Protein AF-A0A2K0U0J4-F1 (afdb_monomer)

Solvent-accessible surface area (backbone atoms only — not comparable to full-atom values): 18378 Å² total; per-residue (Å²): 131,78,42,72,39,44,63,77,57,36,46,71,25,46,75,94,44,31,22,38,28,47,88,48,31,30,29,51,45,55,89,44,35,83,73,38,91,81,45,42,64,56,58,56,73,43,29,19,32,79,38,39,66,64,53,64,68,66,62,69,54,76,71,60,62,66,51,48,72,80,30,52,64,29,30,43,27,82,91,65,43,78,50,82,82,74,72,52,85,74,77,76,81,83,78,81,84,82,79,92,74,80,98,58,76,56,47,42,59,91,43,75,40,77,28,40,28,70,43,79,45,78,78,48,101,88,40,69,50,74,41,58,51,55,73,56,85,90,57,60,66,78,58,58,52,51,34,45,74,50,66,55,71,92,58,68,76,88,74,65,51,80,72,40,71,41,35,36,21,9,60,36,72,72,45,68,73,55,86,57,77,35,56,33,35,24,35,41,25,29,62,77,28,43,57,59,55,53,52,45,52,53,47,49,62,69,32,37,88,80,67,35,70,50,27,37,25,32,40,45,35,30,57,38,71,88,55,52,75,65,49,70,59,53,53,48,51,31,70,77,30,92,53,35,45,75,46,49,24,18,55,51,63,62,92,89,64,84,60,48,73,43,74,93,47,63,64,57,45,68,73,59,30,76,73,71,51,96,50,34,35,37,39,37,24,45,56,69,71,55,50,57,52,48,47,55,45,43,36,76,69,64,36,64,77,56,57,92,72,47,48,73,85,43,46,36,31,60,110

Mean predicted aligned error: 11.45 Å

pLDDT: mean 82.83, std 17.0, range [26.98, 98.88]

Radius of gyration: 21.71 Å; Cα contacts (8 Å, |Δi|>4): 547; chains: 1; bounding box: 62×45×59 Å

Secondary structure (DSSP, 8-state):
-PEEE-HHHHTT-BSSSBEEEETTEEEE-TTTTTT-TT-HHHHHHTTTSB-HHHHHHTT--HHHHHHHHHHEEEEE-TTTPPPTTSSS--------------SS-S--TTS-EEEEEEEEEEEETTEEEEEEPPSSTT----PPTT-EEEEE-SS-GGG--TT-EEEEEEEE-S----TTSSSEEEEEEEGGGHHHHHHHHHHHHHHGGGT---EEEEEEEEEEGGG-TTHHHHHHHHHH-TTEEEEEEEEEPPTT--SEESS--HHHHHHHSPPS-TTEEEEEES-HHHHHHHHHHHHHTTPPPPPSS--TT-SEEE-

Organism: Gibberella nygamai (NCBI:txid42673)

Foldseek 3Di:
DADEDALVRQLVQQPQWFWEDAQQFIFTCRVCLLVDQVHSQVSNLRGSHYCNLVVVLVPDDPVVVVCRVVRTRHGYDPVRHDDPVNVPPPPPPDDDDDDDDDADQQFAANFWDKWFFADWADLDPPDIDTDTARVVNPYDNPQAQLFDKDWDDSDDPVPDDGGDIIIIHDRDDQAHDDALQFQEEEEEEEQPQCVSVVSVLVVLVVCVVVPRNYAYFYEYEYAEPSSPPPVVVLVVSCVVDVRYHYAYEYQDYDPPDPGHYRADALVNCVVTPDQDDQRYAYEYEYNPVNVVRVQVSVVVSPADRADSADHNNHSYHYD

Structure (mmCIF, N/CA/C/O backbone):
data_AF-A0A2K0U0J4-F1
#
_entry.id   AF-A0A2K0U0J4-F1
#
loop_
_atom_site.group_PDB
_atom_site.id
_atom_site.type_symbol
_atom_site.label_atom_id
_atom_site.label_alt_id
_atom_site.label_comp_id
_atom_site.label_asym_id
_atom_site.label_entity_id
_atom_site.label_seq_id
_atom_site.pdbx_PDB_ins_code
_atom_site.Cartn_x
_atom_site.Cartn_y
_atom_site.Cartn_z
_atom_site.occupancy
_atom_site.B_iso_or_equiv
_atom_site.auth_seq_id
_atom_site.auth_comp_id
_atom_site.auth_asym_id
_atom_site.auth_atom_id
_atom_site.pdbx_PDB_model_num
ATOM 1 N N . MET A 1 1 ? 39.778 -9.422 -14.737 1.00 48.34 1 MET A N 1
ATOM 2 C CA . MET A 1 1 ? 39.236 -10.296 -15.797 1.00 48.34 1 MET A CA 1
ATOM 3 C C . MET A 1 1 ? 37.731 -10.149 -15.672 1.00 48.34 1 MET A C 1
ATOM 5 O O . MET A 1 1 ? 37.221 -10.513 -14.625 1.00 48.34 1 MET A O 1
ATOM 9 N N . TYR A 1 2 ? 37.069 -9.449 -16.596 1.00 59.81 2 TYR A N 1
ATOM 10 C CA . TYR A 1 2 ? 35.620 -9.246 -16.487 1.00 59.81 2 TYR A CA 1
ATOM 11 C C . TYR A 1 2 ? 34.934 -10.592 -16.710 1.00 59.81 2 TYR A C 1
ATOM 13 O O . TYR A 1 2 ? 35.217 -11.249 -17.710 1.00 59.81 2 TYR A O 1
ATOM 21 N N . GLN A 1 3 ? 34.108 -11.020 -15.759 1.00 84.69 3 GLN A N 1
ATOM 22 C CA . GLN A 1 3 ? 33.326 -12.242 -15.894 1.00 84.69 3 GLN A CA 1
ATOM 23 C C . GLN A 1 3 ? 32.257 -12.012 -16.970 1.00 84.69 3 GLN A C 1
ATOM 25 O O . GLN A 1 3 ? 31.542 -11.010 -16.930 1.00 84.69 3 GLN A O 1
ATOM 30 N N . GLU A 1 4 ? 32.183 -12.901 -17.957 1.00 90.94 4 GLU A N 1
ATOM 31 C CA . GLU A 1 4 ? 31.062 -12.936 -18.898 1.00 90.94 4 GLU A CA 1
ATOM 32 C C . GLU A 1 4 ? 29.970 -13.835 -18.318 1.00 90.94 4 GLU A C 1
ATOM 34 O O . GLU A 1 4 ? 30.266 -14.937 -17.854 1.00 90.94 4 GLU A O 1
ATOM 39 N N . LEU A 1 5 ? 28.726 -13.355 -18.323 1.00 93.00 5 LEU A N 1
ATOM 40 C CA . LEU A 1 5 ? 27.556 -14.108 -17.873 1.00 93.00 5 LEU A CA 1
ATOM 41 C C . LEU A 1 5 ? 26.494 -14.134 -18.973 1.00 93.00 5 LEU A C 1
ATOM 43 O O . LEU A 1 5 ? 26.267 -13.144 -19.661 1.00 93.00 5 LEU A O 1
ATOM 47 N N . THR A 1 6 ? 25.813 -15.259 -19.124 1.00 92.31 6 THR A N 1
ATOM 48 C CA . THR A 1 6 ? 24.622 -15.390 -19.977 1.00 92.31 6 THR A CA 1
ATOM 49 C C . THR A 1 6 ? 23.366 -14.891 -19.257 1.00 92.31 6 THR A C 1
ATOM 51 O O . THR A 1 6 ? 23.311 -14.885 -18.023 1.00 92.31 6 THR A O 1
ATOM 54 N N . LEU A 1 7 ? 22.306 -14.547 -19.995 1.00 87.06 7 LEU A N 1
ATOM 55 C CA . LEU A 1 7 ? 21.003 -14.216 -19.388 1.00 87.06 7 LEU A CA 1
ATOM 56 C C . LEU A 1 7 ? 20.454 -15.379 -18.555 1.00 87.06 7 LEU A C 1
ATOM 58 O O . LEU A 1 7 ? 19.851 -15.165 -17.506 1.00 87.06 7 LEU A O 1
ATOM 62 N N . ALA A 1 8 ? 20.701 -16.617 -18.986 1.00 87.06 8 ALA A N 1
ATOM 63 C CA . ALA A 1 8 ? 20.292 -17.810 -18.252 1.00 87.06 8 ALA A CA 1
ATOM 64 C C . ALA A 1 8 ? 21.031 -17.972 -16.913 1.00 87.06 8 ALA A C 1
ATOM 66 O O . ALA A 1 8 ? 20.490 -18.565 -15.979 1.00 87.06 8 ALA A O 1
ATOM 67 N N . GLU A 1 9 ? 22.265 -17.479 -16.805 1.00 91.44 9 GLU A N 1
ATOM 68 C CA . GLU A 1 9 ? 22.997 -17.434 -15.540 1.00 91.44 9 GLU A CA 1
ATOM 69 C C . GLU A 1 9 ? 22.481 -16.311 -14.653 1.00 91.44 9 GLU A C 1
ATOM 71 O O . GLU A 1 9 ? 22.160 -16.578 -13.499 1.00 91.44 9 GLU A O 1
ATOM 76 N N . VAL A 1 10 ? 22.294 -15.106 -15.202 1.00 91.25 10 VAL A N 1
ATOM 77 C CA . VAL A 1 10 ? 21.714 -13.969 -14.469 1.00 91.25 10 VAL A CA 1
ATOM 78 C C . VAL A 1 10 ? 20.338 -14.325 -13.894 1.00 91.25 10 VAL A C 1
ATOM 80 O O . VAL A 1 10 ? 20.086 -14.077 -12.718 1.00 91.25 10 VAL A O 1
ATOM 83 N N . ALA A 1 11 ? 19.489 -15.019 -14.657 1.00 88.12 11 ALA A N 1
ATOM 84 C CA . ALA A 1 11 ? 18.155 -15.445 -14.227 1.00 88.12 11 ALA A CA 1
ATOM 85 C C . ALA A 1 11 ? 18.134 -16.367 -12.992 1.00 88.12 11 ALA A C 1
ATOM 87 O O . ALA A 1 11 ? 17.085 -16.504 -12.359 1.00 88.12 11 ALA A O 1
ATOM 88 N N . LYS A 1 12 ? 19.261 -16.997 -12.628 1.00 90.75 12 LYS A N 1
ATOM 89 C CA . LYS A 1 12 ? 19.378 -17.812 -11.402 1.00 90.75 12 LYS A CA 1
ATOM 90 C C . LYS A 1 12 ? 19.517 -16.955 -10.139 1.00 90.75 12 LYS A C 1
ATOM 92 O O . LYS A 1 12 ? 19.220 -17.443 -9.052 1.00 90.75 12 LYS A O 1
ATOM 97 N N . HIS A 1 13 ? 19.938 -15.701 -10.286 1.00 91.62 13 HIS A N 1
ATOM 98 C CA . HIS A 1 13 ? 20.195 -14.749 -9.206 1.00 91.62 13 HIS A CA 1
ATOM 99 C C . HIS A 1 13 ? 18.996 -13.806 -9.038 1.00 91.62 13 HIS A C 1
ATOM 101 O O . HIS A 1 13 ? 19.051 -12.615 -9.351 1.00 91.62 13 HIS A O 1
ATOM 107 N N . ASN A 1 14 ? 17.872 -14.386 -8.604 1.00 84.50 14 ASN A N 1
ATOM 108 C CA . ASN A 1 14 ? 16.579 -13.705 -8.492 1.00 84.50 14 ASN A CA 1
ATOM 109 C C . ASN A 1 14 ? 15.928 -13.791 -7.097 1.00 84.50 14 ASN A C 1
ATOM 111 O O . ASN A 1 14 ? 14.762 -13.436 -6.939 1.00 84.50 14 ASN A O 1
ATOM 115 N N . THR A 1 15 ? 16.643 -14.319 -6.097 1.00 77.56 15 THR A N 1
ATOM 116 C CA . THR A 1 15 ? 16.092 -14.564 -4.750 1.00 77.56 15 THR A CA 1
ATOM 117 C C . THR A 1 15 ? 17.111 -14.324 -3.639 1.00 77.56 15 THR A C 1
ATOM 119 O O . THR A 1 15 ? 16.926 -13.415 -2.839 1.00 77.56 15 THR A O 1
ATOM 122 N N . LYS A 1 16 ? 18.159 -15.159 -3.541 1.00 81.12 16 LYS A N 1
ATOM 123 C CA . LYS A 1 16 ? 19.175 -15.075 -2.469 1.00 81.12 16 LYS A CA 1
ATOM 124 C C . LYS A 1 16 ? 20.177 -13.956 -2.710 1.00 81.12 16 LYS A C 1
ATOM 126 O O . LYS A 1 16 ? 20.515 -13.222 -1.791 1.00 81.12 16 LYS A O 1
ATOM 131 N N . ASP A 1 17 ? 20.652 -13.879 -3.938 1.00 88.56 17 ASP A N 1
ATOM 132 C CA . ASP A 1 17 ? 21.387 -12.770 -4.503 1.00 88.56 17 ASP A CA 1
ATOM 133 C C . ASP A 1 17 ? 20.612 -12.247 -5.715 1.00 88.56 17 ASP A C 1
ATOM 135 O O . ASP A 1 17 ? 19.873 -12.992 -6.367 1.00 88.56 17 ASP A O 1
ATOM 139 N N . ILE A 1 18 ? 20.714 -10.942 -5.947 1.00 90.94 18 ILE A N 1
ATOM 140 C CA . ILE A 1 18 ? 19.930 -10.210 -6.940 1.00 90.94 18 ILE A CA 1
ATOM 141 C C . ILE A 1 18 ? 20.881 -9.641 -7.974 1.00 90.94 18 ILE A C 1
ATOM 143 O O . ILE A 1 18 ? 21.625 -8.696 -7.687 1.00 90.94 18 ILE A O 1
ATOM 147 N N . TYR A 1 19 ? 20.869 -10.229 -9.170 1.00 94.31 19 TYR A N 1
ATOM 148 C CA . TYR A 1 19 ? 21.613 -9.698 -10.308 1.00 94.31 19 TYR A CA 1
ATOM 149 C C . TYR A 1 19 ? 20.657 -9.033 -11.286 1.00 94.31 19 TYR A C 1
ATOM 151 O O . TYR A 1 19 ? 19.550 -9.518 -11.507 1.00 94.31 19 TYR A O 1
ATOM 159 N N . ILE A 1 20 ? 21.101 -7.941 -11.896 1.00 93.31 20 ILE A N 1
ATOM 160 C CA . ILE A 1 20 ? 20.358 -7.234 -12.942 1.00 93.31 20 ILE A CA 1
ATOM 161 C C . ILE A 1 20 ? 21.287 -6.915 -14.109 1.00 93.31 20 ILE A C 1
ATOM 163 O O . ILE A 1 20 ? 22.505 -6.797 -13.929 1.00 93.31 20 ILE A O 1
ATOM 167 N N . VAL A 1 21 ? 20.720 -6.769 -15.305 1.00 93.38 21 VAL A N 1
ATOM 168 C CA . VAL A 1 21 ? 21.459 -6.311 -16.488 1.00 93.38 21 VAL A CA 1
ATOM 169 C C . VAL A 1 21 ? 21.019 -4.901 -16.856 1.00 93.38 21 VAL A C 1
ATOM 171 O O . VAL A 1 21 ? 19.831 -4.652 -17.047 1.00 93.38 21 VAL A O 1
ATOM 174 N N . ILE A 1 22 ? 21.984 -3.989 -16.980 1.00 91.00 22 ILE A N 1
ATOM 175 C CA . ILE A 1 22 ? 21.772 -2.637 -17.508 1.00 91.00 22 ILE A CA 1
ATOM 176 C C . ILE A 1 22 ? 22.794 -2.414 -18.621 1.00 91.00 22 ILE A C 1
ATOM 178 O O . ILE A 1 22 ? 24.003 -2.500 -18.399 1.00 91.00 22 ILE A O 1
ATOM 182 N N . ARG A 1 23 ? 22.320 -2.136 -19.839 1.00 90.06 23 ARG A N 1
ATOM 183 C CA . ARG A 1 23 ? 23.144 -1.817 -21.019 1.00 90.06 23 ARG A CA 1
ATOM 184 C C . ARG A 1 23 ? 24.269 -2.845 -21.246 1.00 90.06 23 ARG A C 1
ATOM 186 O O . ARG A 1 23 ? 25.430 -2.477 -21.440 1.00 90.06 23 ARG A O 1
ATOM 193 N N . ASN A 1 24 ? 23.922 -4.137 -21.223 1.00 91.62 24 ASN A N 1
ATOM 194 C CA . ASN A 1 24 ? 24.829 -5.295 -21.361 1.00 91.62 24 ASN A CA 1
ATOM 195 C C . ASN A 1 24 ? 25.886 -5.464 -20.255 1.00 91.62 24 ASN A C 1
ATOM 197 O O . ASN A 1 24 ? 26.819 -6.257 -20.410 1.00 91.62 24 ASN A O 1
ATOM 201 N N . LYS A 1 25 ? 25.773 -4.739 -19.143 1.00 93.62 25 LYS A N 1
ATOM 202 C CA . LYS A 1 25 ? 26.589 -4.945 -17.945 1.00 93.62 25 LYS A CA 1
ATOM 203 C C . LYS A 1 25 ? 25.760 -5.629 -16.873 1.00 93.62 25 LYS A C 1
ATOM 205 O O . LYS A 1 25 ? 24.570 -5.358 -16.755 1.00 93.62 25 LYS A O 1
ATOM 210 N N . VAL A 1 26 ? 26.396 -6.513 -16.116 1.00 94.69 26 VAL A N 1
ATOM 211 C CA . VAL A 1 26 ? 25.751 -7.296 -15.062 1.00 94.69 26 VAL A CA 1
ATOM 212 C C . VAL A 1 26 ? 26.165 -6.728 -13.713 1.00 94.69 26 VAL A C 1
ATOM 214 O O . VAL A 1 26 ? 27.359 -6.571 -13.443 1.00 94.69 26 VAL A O 1
ATOM 217 N N . TYR A 1 27 ? 25.176 -6.448 -12.872 1.00 94.56 27 TYR A N 1
ATOM 218 C CA . TYR A 1 27 ? 25.352 -5.837 -11.561 1.00 94.56 27 TYR A CA 1
ATOM 219 C C . TYR A 1 27 ? 24.810 -6.756 -10.477 1.00 94.56 27 TYR A C 1
ATOM 221 O O . TYR A 1 27 ? 23.711 -7.288 -10.625 1.00 94.56 27 TYR A O 1
ATOM 229 N N . ASN A 1 28 ? 25.553 -6.915 -9.384 1.00 94.75 28 ASN A N 1
ATOM 230 C CA . ASN A 1 28 ? 25.054 -7.546 -8.169 1.00 94.75 28 ASN A CA 1
ATOM 231 C C . ASN A 1 28 ? 24.553 -6.455 -7.223 1.00 94.75 28 ASN A C 1
ATOM 233 O O . ASN A 1 28 ? 25.347 -5.784 -6.569 1.00 94.75 28 ASN A O 1
ATOM 237 N N . VAL A 1 29 ? 23.236 -6.294 -7.136 1.00 92.56 29 VAL A N 1
ATOM 238 C CA . VAL A 1 29 ? 22.606 -5.241 -6.325 1.00 92.56 29 VAL A CA 1
ATOM 239 C C . VAL A 1 29 ? 22.185 -5.730 -4.941 1.00 92.56 29 VAL A C 1
ATOM 241 O O . VAL A 1 29 ? 21.551 -4.983 -4.208 1.00 92.56 29 VAL A O 1
ATOM 244 N N . THR A 1 30 ? 22.549 -6.958 -4.550 1.00 90.81 30 THR A N 1
ATOM 245 C CA . THR A 1 30 ? 22.094 -7.600 -3.299 1.00 90.81 30 THR A CA 1
ATOM 246 C C . THR A 1 30 ? 22.310 -6.729 -2.060 1.00 90.81 30 THR A C 1
ATOM 248 O O . THR A 1 30 ? 21.421 -6.631 -1.223 1.00 90.81 30 THR A O 1
ATOM 251 N N . SER A 1 31 ? 23.472 -6.083 -1.940 1.00 88.44 31 SER A N 1
ATOM 252 C CA . SER A 1 31 ? 23.794 -5.216 -0.798 1.00 88.44 31 SER A CA 1
ATOM 253 C C . SER A 1 31 ? 23.115 -3.849 -0.847 1.00 88.44 31 SER A C 1
ATOM 255 O O . SER A 1 31 ? 23.107 -3.160 0.161 1.00 88.44 31 SER A O 1
ATOM 257 N N . PHE A 1 32 ? 22.574 -3.457 -2.001 1.00 87.44 32 PHE A N 1
ATOM 258 C CA . PHE A 1 32 ? 21.959 -2.150 -2.233 1.00 87.44 32 PHE A CA 1
ATOM 259 C C . PHE A 1 32 ? 20.424 -2.194 -2.193 1.00 87.44 32 PHE A C 1
ATOM 261 O O . PHE A 1 32 ? 19.780 -1.152 -2.203 1.00 87.44 32 PHE A O 1
ATOM 268 N N . VAL A 1 33 ? 19.820 -3.388 -2.126 1.00 82.62 33 VAL A N 1
ATOM 269 C CA . VAL A 1 33 ? 18.357 -3.571 -2.134 1.00 82.62 33 VAL A CA 1
ATOM 270 C C . VAL A 1 33 ? 17.663 -2.708 -1.082 1.00 82.62 33 VAL A C 1
ATOM 272 O O . VAL A 1 33 ? 16.683 -2.035 -1.388 1.00 82.62 33 VAL A O 1
ATOM 275 N N . ASP A 1 34 ? 18.194 -2.711 0.139 1.00 76.31 34 ASP A N 1
ATOM 276 C CA . ASP A 1 34 ? 17.609 -2.001 1.278 1.00 76.31 34 ASP A CA 1
ATOM 277 C C . ASP A 1 34 ? 17.842 -0.482 1.218 1.00 76.31 34 ASP A C 1
ATOM 279 O O . ASP A 1 34 ? 17.039 0.284 1.752 1.00 76.31 34 ASP A O 1
ATOM 283 N N . ASP A 1 35 ? 18.905 -0.053 0.535 1.00 81.69 35 ASP A N 1
ATOM 284 C CA . ASP A 1 35 ? 19.289 1.354 0.389 1.00 81.69 35 ASP A CA 1
ATOM 285 C C . ASP A 1 35 ? 18.708 1.994 -0.884 1.00 81.69 35 ASP A C 1
ATOM 287 O O . ASP A 1 35 ? 18.884 3.192 -1.119 1.00 81.69 35 ASP A O 1
ATOM 291 N N . HIS A 1 36 ? 17.993 1.220 -1.710 1.00 82.06 36 HIS A N 1
ATOM 292 C CA . HIS A 1 36 ? 17.427 1.700 -2.962 1.00 82.06 36 HIS A CA 1
ATOM 293 C C . HIS A 1 36 ? 16.294 2.719 -2.718 1.00 82.06 36 HIS A C 1
ATOM 295 O O . HIS A 1 36 ? 15.237 2.357 -2.184 1.00 82.06 36 HIS A O 1
ATOM 301 N N . PRO A 1 37 ? 16.434 3.980 -3.180 1.00 72.88 37 PRO A N 1
ATOM 302 C CA . PRO A 1 37 ? 15.442 5.029 -2.924 1.00 72.88 37 PRO A CA 1
ATOM 303 C C . PRO A 1 37 ? 14.049 4.747 -3.509 1.00 72.88 37 PRO A C 1
ATOM 305 O O . PRO A 1 37 ? 13.053 5.266 -3.005 1.00 72.88 37 PRO A O 1
ATOM 308 N N . GLY A 1 38 ? 13.967 3.923 -4.560 1.00 63.69 38 GLY A N 1
ATOM 309 C CA . GLY A 1 38 ? 12.722 3.538 -5.233 1.00 63.69 38 GLY A CA 1
ATOM 310 C C . GLY A 1 38 ? 11.952 2.384 -4.576 1.00 63.69 38 GLY A C 1
ATOM 311 O O . GLY A 1 38 ? 11.013 1.885 -5.183 1.00 63.69 38 GLY A O 1
ATOM 312 N N . SER A 1 39 ? 12.312 1.968 -3.357 1.00 67.69 39 SER A N 1
ATOM 313 C CA . SER A 1 39 ? 11.890 0.720 -2.694 1.00 67.69 39 SER A CA 1
ATOM 314 C C . SER A 1 39 ? 12.654 -0.521 -3.164 1.00 67.69 39 SER A C 1
ATOM 316 O O . SER A 1 39 ? 13.001 -0.670 -4.340 1.00 67.69 39 SER A O 1
ATOM 318 N N . ALA A 1 40 ? 12.871 -1.439 -2.221 1.00 74.31 40 ALA A N 1
ATOM 319 C CA . ALA A 1 40 ? 13.456 -2.757 -2.440 1.00 74.31 40 ALA A CA 1
ATOM 320 C C . ALA A 1 40 ? 12.639 -3.598 -3.437 1.00 74.31 40 ALA A C 1
ATOM 322 O O . ALA A 1 40 ? 13.211 -4.341 -4.237 1.00 74.31 40 ALA A O 1
ATOM 323 N N . ASP A 1 41 ? 11.310 -3.451 -3.430 1.00 68.19 41 ASP A N 1
ATOM 324 C CA . ASP A 1 41 ? 10.402 -4.272 -4.240 1.00 68.19 41 ASP A CA 1
ATOM 325 C C . ASP A 1 41 ? 10.635 -4.105 -5.740 1.00 68.19 41 ASP A C 1
ATOM 327 O O . ASP A 1 41 ? 10.527 -5.080 -6.480 1.00 68.19 41 ASP A O 1
ATOM 331 N N . ILE A 1 42 ? 11.038 -2.909 -6.190 1.00 74.56 42 ILE A N 1
ATOM 332 C CA . ILE A 1 42 ? 11.370 -2.671 -7.600 1.00 74.56 42 ILE A CA 1
ATOM 333 C C . ILE A 1 42 ? 12.537 -3.561 -8.023 1.00 74.56 42 ILE A C 1
ATOM 335 O O . ILE A 1 42 ? 12.425 -4.262 -9.027 1.00 74.56 42 ILE A O 1
ATOM 339 N N . LEU A 1 43 ? 13.630 -3.569 -7.249 1.00 81.38 43 LEU A N 1
ATOM 340 C CA . LEU A 1 43 ? 14.823 -4.367 -7.553 1.00 81.38 43 LEU A CA 1
ATOM 341 C C . LEU A 1 43 ? 14.535 -5.870 -7.486 1.00 81.38 43 LEU A C 1
ATOM 343 O O . LEU A 1 43 ? 15.052 -6.631 -8.303 1.00 81.38 43 LEU A O 1
ATOM 347 N N . ILE A 1 44 ? 13.673 -6.294 -6.561 1.00 79.88 44 ILE A N 1
ATOM 348 C CA . ILE A 1 44 ? 13.212 -7.684 -6.458 1.00 79.88 44 ILE A CA 1
ATOM 349 C C . ILE A 1 44 ? 12.388 -8.078 -7.692 1.00 79.88 44 ILE A C 1
ATOM 351 O O . ILE A 1 44 ? 12.552 -9.174 -8.228 1.00 79.88 44 ILE A O 1
ATOM 355 N N . ASP A 1 45 ? 11.540 -7.184 -8.195 1.00 73.44 45 ASP A N 1
ATOM 356 C CA . ASP A 1 45 ? 10.687 -7.448 -9.354 1.00 73.44 45 ASP A CA 1
ATOM 357 C C . ASP A 1 45 ? 11.484 -7.648 -10.654 1.00 73.44 45 ASP A C 1
ATOM 359 O O . ASP A 1 45 ? 11.080 -8.425 -11.535 1.00 73.44 45 ASP A O 1
ATOM 363 N N . ILE A 1 46 ? 12.610 -6.949 -10.795 1.00 82.69 46 ILE A N 1
ATOM 364 C CA . ILE A 1 46 ? 13.522 -7.051 -11.946 1.00 82.69 46 ILE A CA 1
ATOM 365 C C . ILE A 1 46 ? 14.697 -8.006 -11.700 1.00 82.69 46 ILE A C 1
ATOM 367 O O . ILE A 1 46 ? 15.565 -8.148 -12.561 1.00 82.69 46 ILE A O 1
ATOM 371 N N . ALA A 1 47 ? 14.722 -8.690 -10.555 1.00 88.12 47 ALA A N 1
ATOM 372 C CA . ALA A 1 47 ? 15.790 -9.608 -10.200 1.00 88.12 47 ALA A CA 1
ATOM 373 C C . ALA A 1 47 ? 15.954 -10.711 -11.263 1.00 88.12 47 ALA A C 1
ATOM 375 O O . ALA A 1 47 ? 14.980 -11.318 -11.729 1.00 88.12 47 ALA A O 1
ATOM 376 N N . GLY A 1 48 ? 17.200 -10.949 -11.661 1.00 89.00 48 GLY A N 1
ATOM 377 C CA . GLY A 1 48 ? 17.590 -11.915 -12.681 1.00 89.00 48 GLY A CA 1
ATOM 378 C C . GLY A 1 48 ? 17.229 -11.526 -14.120 1.00 89.00 48 GLY A C 1
ATOM 379 O O . GLY A 1 48 ? 17.211 -12.402 -14.984 1.00 89.00 48 GLY A O 1
ATOM 380 N N . GLN A 1 49 ? 16.902 -10.261 -14.400 1.00 88.44 49 GLN A N 1
ATOM 381 C CA . GLN A 1 49 ? 16.443 -9.809 -15.721 1.00 88.44 49 GLN A CA 1
ATOM 382 C C . GLN A 1 49 ? 17.313 -8.680 -16.285 1.00 88.44 49 GLN A C 1
ATOM 384 O O . GLN A 1 49 ? 18.073 -8.030 -15.565 1.00 88.44 49 GLN A O 1
ATOM 389 N N . ASP A 1 50 ? 17.168 -8.431 -17.589 1.00 87.62 50 ASP A N 1
ATOM 390 C CA . ASP A 1 50 ? 17.573 -7.155 -18.174 1.00 87.62 50 ASP A CA 1
ATOM 391 C C . ASP A 1 50 ? 16.522 -6.094 -17.865 1.00 87.62 50 ASP A C 1
ATOM 393 O O . ASP A 1 50 ? 15.336 -6.265 -18.152 1.00 87.62 50 ASP A O 1
ATOM 397 N N . CYS A 1 51 ? 16.973 -5.016 -17.239 1.00 86.88 51 CYS A N 1
ATOM 398 C CA . CYS A 1 51 ? 16.151 -3.905 -16.799 1.00 86.88 51 CYS A CA 1
ATOM 399 C C . CYS A 1 51 ? 16.619 -2.583 -17.411 1.00 86.88 51 CYS A C 1
ATOM 401 O O . CYS A 1 51 ? 16.341 -1.532 -16.844 1.00 86.88 51 CYS A O 1
ATOM 403 N N . THR A 1 52 ? 17.339 -2.615 -18.538 1.00 85.88 52 THR A N 1
ATOM 404 C CA . THR A 1 52 ? 17.892 -1.415 -19.186 1.00 85.88 52 THR A CA 1
ATOM 405 C C . THR A 1 52 ? 16.817 -0.364 -19.448 1.00 85.88 52 THR A C 1
ATOM 407 O O . THR A 1 52 ? 16.994 0.789 -19.079 1.00 85.88 52 THR A O 1
ATOM 410 N N . GLU A 1 53 ? 15.687 -0.779 -20.024 1.00 76.06 53 GLU A N 1
ATOM 411 C CA . GLU A 1 53 ? 14.541 0.095 -20.313 1.00 76.06 53 GLU A CA 1
ATOM 412 C C . GLU A 1 53 ? 13.970 0.696 -19.019 1.00 76.06 53 GLU A C 1
ATOM 414 O O . GLU A 1 53 ? 13.913 1.910 -18.872 1.00 76.06 53 GLU A O 1
ATOM 419 N N . ALA A 1 54 ? 13.668 -0.143 -18.022 1.00 72.06 54 ALA A N 1
ATOM 420 C CA . ALA A 1 54 ? 13.151 0.312 -16.729 1.00 72.06 54 ALA A CA 1
ATOM 421 C C . ALA A 1 54 ? 14.124 1.246 -15.983 1.00 72.06 54 ALA A C 1
ATOM 423 O O . ALA A 1 54 ? 13.693 2.169 -15.297 1.00 72.06 54 ALA A O 1
ATOM 424 N N . TYR A 1 55 ? 15.431 1.009 -16.106 1.00 83.00 55 TYR A N 1
ATOM 425 C CA . TYR A 1 55 ? 16.466 1.844 -15.505 1.00 83.00 55 TYR A CA 1
ATOM 426 C C . TYR A 1 55 ? 16.559 3.214 -16.184 1.00 83.00 55 TYR A C 1
ATOM 428 O O . TYR A 1 55 ? 16.653 4.233 -15.497 1.00 83.00 55 TYR A O 1
ATOM 436 N N . ASP A 1 56 ? 16.516 3.239 -17.517 1.00 78.94 56 ASP A N 1
ATOM 437 C CA . ASP A 1 56 ? 16.604 4.466 -18.307 1.00 78.94 56 ASP A CA 1
ATOM 438 C C . ASP A 1 56 ? 15.331 5.325 -18.149 1.00 78.94 56 ASP A C 1
ATOM 440 O O . ASP A 1 56 ? 15.432 6.541 -17.975 1.00 78.94 56 ASP A O 1
ATOM 444 N N . ASP A 1 57 ? 14.151 4.699 -18.103 1.00 67.25 57 ASP A N 1
ATOM 445 C CA . ASP A 1 57 ? 12.855 5.384 -17.979 1.00 67.25 57 ASP A CA 1
ATOM 446 C C . ASP A 1 57 ? 12.588 5.943 -16.575 1.00 67.25 57 ASP A C 1
ATOM 448 O O . ASP A 1 57 ? 11.892 6.948 -16.420 1.00 67.25 57 ASP A O 1
ATOM 452 N N . ALA A 1 58 ? 13.149 5.319 -15.536 1.00 69.06 58 ALA A N 1
ATOM 453 C CA . ALA A 1 58 ? 12.970 5.765 -14.156 1.00 69.06 58 ALA A CA 1
ATOM 454 C C . ALA A 1 58 ? 13.612 7.136 -13.865 1.00 69.06 58 ALA A C 1
ATOM 456 O O . ALA A 1 58 ? 13.305 7.739 -12.836 1.00 69.06 58 ALA A O 1
ATOM 457 N N . GLY A 1 59 ? 14.483 7.643 -14.748 1.00 68.25 59 GLY A N 1
ATOM 458 C CA . GLY A 1 59 ? 15.100 8.962 -14.585 1.00 68.25 59 GLY A CA 1
ATOM 459 C C . GLY A 1 59 ? 15.994 9.054 -13.345 1.00 68.25 59 GLY A C 1
ATOM 460 O O . GLY A 1 59 ? 15.924 10.033 -12.605 1.00 68.25 59 GLY A O 1
ATOM 461 N N . HIS A 1 60 ? 16.796 8.013 -13.099 1.00 80.38 60 HIS A N 1
ATOM 462 C CA . HIS A 1 60 ? 17.764 7.958 -12.002 1.00 80.38 60 HIS A CA 1
ATOM 463 C C . HIS A 1 60 ? 18.686 9.195 -11.989 1.00 80.38 60 HIS A C 1
ATOM 465 O O . HIS A 1 60 ? 19.096 9.674 -13.045 1.00 80.38 60 HIS A O 1
ATOM 471 N N . SER A 1 61 ? 18.996 9.719 -10.797 1.00 72.12 61 SER A N 1
ATOM 472 C CA . SER A 1 61 ? 19.854 10.901 -10.636 1.00 72.12 61 SER A CA 1
ATOM 473 C C . SER A 1 61 ? 21.331 10.592 -10.911 1.00 72.12 61 SER A C 1
ATOM 475 O O . SER A 1 61 ? 21.732 9.426 -10.954 1.00 72.12 61 SER A O 1
ATOM 477 N N . ASP A 1 62 ? 22.160 11.629 -11.059 1.00 71.94 62 ASP A N 1
ATOM 478 C CA . ASP A 1 62 ? 23.602 11.470 -11.300 1.00 71.94 62 ASP A CA 1
ATOM 479 C C . ASP A 1 62 ? 24.275 10.628 -10.196 1.00 71.94 62 ASP A C 1
ATOM 481 O O . ASP A 1 62 ? 25.112 9.776 -10.494 1.00 71.94 62 ASP A O 1
ATOM 485 N N . GLU A 1 63 ? 23.829 10.752 -8.942 1.00 67.75 63 GLU A N 1
ATOM 486 C CA . GLU A 1 63 ? 24.331 9.959 -7.811 1.00 67.75 63 GLU A CA 1
ATOM 487 C C . GLU A 1 63 ? 24.048 8.454 -7.969 1.00 67.75 63 GLU A C 1
ATOM 489 O O . GLU A 1 63 ? 24.856 7.613 -7.574 1.00 67.75 63 GLU A O 1
ATOM 494 N N . ALA A 1 64 ? 22.926 8.077 -8.590 1.00 70.75 64 ALA A N 1
ATOM 495 C CA . ALA A 1 64 ? 22.619 6.673 -8.857 1.00 70.75 64 ALA A CA 1
ATOM 496 C C . ALA A 1 64 ? 23.548 6.075 -9.930 1.00 70.75 64 ALA A C 1
ATOM 498 O O . ALA A 1 64 ? 23.822 4.871 -9.916 1.00 70.75 64 ALA A O 1
ATOM 499 N N . HIS A 1 65 ? 24.065 6.899 -10.847 1.00 76.19 65 HIS A N 1
ATOM 500 C CA . HIS A 1 65 ? 25.065 6.474 -11.826 1.00 76.19 65 HIS A CA 1
ATOM 501 C C . HIS A 1 65 ? 26.461 6.302 -11.210 1.00 76.19 65 HIS A C 1
ATOM 503 O O . HIS A 1 65 ? 27.245 5.500 -11.722 1.00 76.19 65 HIS A O 1
ATOM 509 N N . GLU A 1 66 ? 26.761 6.993 -10.107 1.00 82.88 66 GLU A N 1
ATOM 510 C CA . GLU A 1 66 ? 28.042 6.886 -9.395 1.00 82.88 66 GLU A CA 1
ATOM 511 C C . GLU A 1 66 ? 28.191 5.573 -8.613 1.00 82.88 66 GLU A C 1
ATOM 513 O O . GLU A 1 66 ? 29.307 5.076 -8.478 1.00 82.88 66 GLU A O 1
ATOM 518 N N . ILE A 1 67 ? 27.084 4.972 -8.160 1.00 84.62 67 ILE A N 1
ATOM 519 C CA . ILE A 1 67 ? 27.092 3.710 -7.394 1.00 84.62 67 ILE A CA 1
ATOM 520 C C . ILE A 1 67 ? 27.232 2.482 -8.313 1.00 84.62 67 ILE A C 1
ATOM 522 O O . ILE A 1 67 ? 27.834 1.476 -7.935 1.00 84.62 67 ILE A O 1
ATOM 526 N N . LEU A 1 68 ? 26.711 2.542 -9.546 1.00 86.69 68 LEU A N 1
ATOM 527 C CA . LEU A 1 68 ? 26.702 1.400 -10.473 1.00 86.69 68 LEU A CA 1
ATOM 528 C C . LEU A 1 68 ? 28.078 0.737 -10.693 1.00 86.69 68 LEU A C 1
ATOM 530 O O . LEU A 1 68 ? 28.130 -0.495 -10.687 1.00 86.69 68 LEU A O 1
ATOM 534 N N . PRO A 1 69 ? 29.190 1.474 -10.893 1.00 89.12 69 PRO A N 1
ATOM 535 C CA . PRO A 1 69 ? 30.508 0.869 -11.068 1.00 89.12 69 PRO A CA 1
ATOM 536 C C . PRO A 1 69 ? 30.943 -0.031 -9.905 1.00 89.12 69 PRO A C 1
ATOM 538 O O . PRO A 1 69 ? 31.662 -0.998 -10.142 1.00 89.12 69 PRO A O 1
ATOM 541 N N . GLU A 1 70 ? 30.508 0.256 -8.674 1.00 89.81 70 GLU A N 1
ATOM 542 C CA . GLU A 1 70 ? 30.849 -0.543 -7.487 1.00 89.81 70 GLU A CA 1
ATOM 543 C C . GLU A 1 70 ? 30.095 -1.878 -7.443 1.00 89.81 70 GLU A C 1
ATOM 545 O O . GLU A 1 70 ? 30.581 -2.853 -6.870 1.00 89.81 70 GLU A O 1
ATOM 550 N N . LEU A 1 71 ? 28.924 -1.934 -8.082 1.00 92.69 71 LEU A N 1
ATOM 551 C CA . LEU A 1 71 ? 28.060 -3.113 -8.139 1.00 92.69 71 LEU A CA 1
ATOM 552 C C . LEU A 1 71 ? 28.315 -3.970 -9.392 1.00 92.69 71 LEU A C 1
ATOM 554 O O . LEU A 1 71 ? 27.756 -5.063 -9.511 1.00 92.69 71 LEU A O 1
ATOM 558 N N . GLU A 1 72 ? 29.123 -3.491 -10.346 1.00 94.44 72 GLU A N 1
ATOM 559 C CA . GLU A 1 72 ? 29.408 -4.180 -11.610 1.00 94.44 72 GLU A CA 1
ATOM 560 C C . GLU A 1 72 ? 30.233 -5.451 -11.362 1.00 94.44 72 GLU A C 1
ATOM 562 O O . GLU A 1 72 ? 31.380 -5.404 -10.920 1.00 94.44 72 GLU A O 1
ATOM 567 N N . ILE A 1 73 ? 29.664 -6.606 -11.707 1.00 94.50 73 ILE A N 1
ATOM 568 C CA . ILE A 1 73 ? 30.324 -7.914 -11.561 1.00 94.50 73 ILE A CA 1
ATOM 569 C C . ILE A 1 73 ? 30.769 -8.507 -12.898 1.00 94.50 73 ILE A C 1
ATOM 571 O O . ILE A 1 73 ? 31.566 -9.445 -12.931 1.00 94.50 73 ILE A O 1
ATOM 575 N N . GLY A 1 74 ? 30.283 -7.971 -14.018 1.00 93.44 74 GLY A N 1
ATOM 576 C CA . GLY A 1 74 ? 30.593 -8.540 -15.319 1.00 93.44 74 GLY A CA 1
ATOM 577 C C . GLY A 1 74 ? 29.855 -7.902 -16.482 1.00 93.44 74 GLY A C 1
ATOM 578 O O . GLY A 1 74 ? 29.230 -6.847 -16.370 1.00 93.44 74 GLY A O 1
ATOM 579 N N . LYS A 1 75 ? 29.936 -8.575 -17.626 1.00 93.81 75 LYS A N 1
ATOM 580 C CA . LYS A 1 75 ? 29.227 -8.203 -18.851 1.00 93.81 75 LYS A CA 1
ATOM 581 C C . LYS A 1 75 ? 28.403 -9.368 -19.355 1.00 93.81 75 LYS A C 1
ATOM 583 O O . LYS A 1 75 ? 28.728 -10.528 -19.105 1.00 93.81 75 LYS A O 1
ATOM 588 N N . LEU A 1 76 ? 27.344 -9.037 -20.075 1.00 92.25 76 LEU A N 1
ATOM 589 C CA . LEU A 1 76 ? 26.514 -10.031 -20.717 1.00 92.25 76 LEU A CA 1
ATOM 590 C C . LEU A 1 76 ? 27.284 -10.690 -21.868 1.00 92.25 76 LEU A C 1
ATOM 592 O O . LEU A 1 76 ? 28.043 -10.023 -22.579 1.00 92.25 76 LEU A O 1
ATOM 596 N N . SER A 1 77 ? 27.091 -11.995 -22.041 1.00 90.12 77 SER A N 1
ATOM 597 C CA . SER A 1 77 ? 27.711 -12.768 -23.112 1.00 90.12 77 SER A CA 1
ATOM 598 C C . SER A 1 77 ? 27.359 -12.171 -24.477 1.00 90.12 77 SER A C 1
ATOM 600 O O . SER A 1 77 ? 26.254 -11.667 -24.684 1.00 90.12 77 SER A O 1
ATOM 602 N N . ALA A 1 78 ? 28.275 -12.250 -25.443 1.00 82.06 78 ALA A N 1
ATOM 603 C CA . ALA A 1 78 ? 28.044 -11.692 -26.778 1.00 82.06 78 ALA A CA 1
ATOM 604 C C . ALA A 1 78 ? 26.814 -12.293 -27.491 1.00 82.06 78 ALA A C 1
ATOM 606 O O . ALA A 1 78 ? 26.234 -11.635 -28.350 1.00 82.06 78 ALA A O 1
ATOM 607 N N . ALA A 1 79 ? 26.422 -13.522 -27.136 1.00 80.56 79 ALA A N 1
ATOM 608 C CA . ALA A 1 79 ? 25.236 -14.185 -27.675 1.00 80.56 79 ALA A CA 1
ATOM 609 C C . ALA A 1 79 ? 23.924 -13.568 -27.164 1.00 80.56 79 ALA A C 1
ATOM 611 O O . ALA A 1 79 ? 22.937 -13.555 -27.895 1.00 80.56 79 ALA A O 1
ATOM 612 N N . ASP A 1 80 ? 23.934 -13.036 -25.941 1.00 82.12 80 ASP A N 1
ATOM 613 C CA . ASP A 1 80 ? 22.767 -12.430 -25.298 1.00 82.12 80 ASP A CA 1
ATOM 614 C C . ASP A 1 80 ? 22.792 -10.892 -25.350 1.00 82.12 80 ASP A C 1
ATOM 616 O O . ASP A 1 80 ? 21.811 -10.241 -24.996 1.00 82.12 80 ASP A O 1
ATOM 620 N N . ALA A 1 81 ? 23.913 -10.298 -25.772 1.00 77.12 81 ALA A N 1
ATOM 621 C CA . ALA A 1 81 ? 24.111 -8.856 -25.793 1.00 77.12 81 ALA A CA 1
ATOM 622 C C . ALA A 1 81 ? 23.055 -8.142 -26.654 1.00 77.12 81 ALA A C 1
ATOM 624 O O . ALA A 1 81 ? 22.923 -8.366 -27.861 1.00 77.12 81 ALA A O 1
ATOM 625 N N . ILE A 1 82 ? 22.354 -7.197 -26.035 1.00 67.50 82 ILE A N 1
ATOM 626 C CA . ILE A 1 82 ? 21.393 -6.322 -26.691 1.00 67.50 82 ILE A CA 1
ATOM 627 C C . ILE A 1 82 ? 22.156 -5.373 -27.620 1.00 67.50 82 ILE A C 1
ATOM 629 O O . ILE A 1 82 ? 22.986 -4.565 -27.193 1.00 67.50 82 ILE A O 1
ATOM 633 N N . THR A 1 83 ? 21.885 -5.463 -28.920 1.00 62.47 83 THR A N 1
ATOM 634 C CA . THR A 1 83 ? 22.466 -4.557 -29.920 1.00 62.47 83 THR A CA 1
ATOM 635 C C . THR A 1 83 ? 21.627 -3.284 -30.036 1.00 62.47 83 THR A C 1
ATOM 637 O O . THR A 1 83 ? 20.429 -3.290 -29.761 1.00 62.47 83 THR A O 1
ATOM 640 N N . LYS A 1 84 ? 22.222 -2.179 -30.513 1.00 45.81 84 LYS A N 1
ATOM 641 C CA . LYS A 1 84 ? 21.502 -0.912 -30.767 1.00 45.81 84 LYS A CA 1
ATOM 642 C C . LYS A 1 84 ? 20.265 -1.061 -31.674 1.00 45.81 84 LYS A C 1
ATOM 644 O O . LYS A 1 84 ? 19.406 -0.193 -31.645 1.00 45.81 84 LYS A O 1
ATOM 649 N N . ALA A 1 85 ? 20.153 -2.148 -32.444 1.00 41.72 85 ALA A N 1
ATOM 650 C CA . ALA A 1 85 ? 18.976 -2.456 -33.257 1.00 41.72 85 ALA A CA 1
ATOM 651 C C . ALA A 1 85 ? 17.761 -2.945 -32.437 1.00 41.72 85 ALA A C 1
ATOM 653 O O . ALA A 1 85 ? 16.632 -2.757 -32.879 1.00 41.72 85 ALA A O 1
ATOM 654 N N . SER A 1 86 ? 17.973 -3.510 -31.242 1.00 47.25 86 SER A N 1
ATOM 655 C CA . SER A 1 86 ? 16.905 -3.915 -30.310 1.00 47.25 86 SER A CA 1
ATOM 656 C C . SER A 1 86 ? 16.433 -2.786 -29.383 1.00 47.25 86 SER A C 1
ATOM 658 O O . SER A 1 86 ? 15.458 -2.971 -28.668 1.00 47.25 86 SER A O 1
ATOM 660 N N . LEU A 1 87 ? 17.114 -1.632 -29.387 1.00 38.06 87 LEU A N 1
ATOM 661 C CA . LEU A 1 87 ? 16.831 -0.463 -28.535 1.00 38.06 87 LEU A CA 1
ATOM 662 C C . LEU A 1 87 ? 15.993 0.620 -29.243 1.00 38.06 87 LEU A C 1
ATOM 664 O O . LEU A 1 87 ? 15.770 1.693 -28.691 1.00 38.06 87 LEU A O 1
ATOM 668 N N . VAL A 1 88 ? 15.548 0.373 -30.477 1.00 30.23 88 VAL A N 1
ATOM 669 C CA . VAL A 1 88 ? 14.570 1.243 -31.141 1.00 30.23 88 VAL A CA 1
ATOM 670 C C . VAL A 1 88 ? 13.193 0.854 -30.601 1.00 30.23 88 VAL A C 1
ATOM 672 O O . VAL A 1 88 ? 12.877 -0.337 -30.667 1.00 30.23 88 VAL A O 1
ATOM 675 N N . PRO A 1 89 ? 12.357 1.794 -30.114 1.00 32.66 89 PRO A N 1
ATOM 676 C CA . PRO A 1 89 ? 10.964 1.483 -29.855 1.00 32.66 89 PRO A CA 1
ATOM 677 C C . PRO A 1 89 ? 10.371 1.002 -31.176 1.00 32.66 89 PRO A C 1
ATOM 679 O O . PRO A 1 89 ? 10.214 1.771 -32.127 1.00 32.66 89 PRO A O 1
ATOM 682 N N . GLN A 1 90 ? 10.117 -0.300 -31.269 1.00 31.59 90 GLN A N 1
ATOM 683 C CA . GLN A 1 90 ? 9.327 -0.853 -32.351 1.00 31.59 90 GLN A CA 1
ATOM 684 C C . GLN A 1 90 ? 7.929 -0.283 -32.139 1.00 31.59 90 GLN A C 1
ATOM 686 O O . GLN A 1 90 ? 7.146 -0.801 -31.350 1.00 31.59 90 GLN A O 1
ATOM 691 N N . VAL A 1 91 ? 7.627 0.822 -32.821 1.00 30.66 91 VAL A N 1
ATOM 692 C CA . VAL A 1 91 ? 6.250 1.172 -33.151 1.00 30.66 91 VAL A CA 1
ATOM 693 C C . VAL A 1 91 ? 5.755 -0.006 -33.971 1.00 30.66 91 VAL A C 1
ATOM 695 O O . VAL A 1 91 ? 6.052 -0.111 -35.164 1.00 30.66 91 VAL A O 1
ATOM 698 N N . VAL A 1 92 ? 5.086 -0.950 -33.311 1.00 33.22 92 VAL A N 1
ATOM 699 C CA . VAL A 1 92 ? 4.568 -2.148 -33.959 1.00 33.22 92 VAL A CA 1
ATOM 700 C C . VAL A 1 92 ? 3.336 -1.742 -34.763 1.00 33.22 92 VAL A C 1
ATOM 702 O O . VAL A 1 92 ? 2.189 -1.965 -34.396 1.00 33.22 92 VAL A O 1
ATOM 705 N N . SER A 1 93 ? 3.577 -1.074 -35.887 1.00 31.75 93 SER A N 1
ATOM 706 C CA . SER A 1 93 ? 2.582 -0.943 -36.936 1.00 31.75 93 SER A CA 1
ATOM 707 C C . SER A 1 93 ? 2.496 -2.296 -37.646 1.00 31.75 93 SER A C 1
ATOM 709 O O . SER A 1 93 ? 3.406 -2.700 -38.366 1.00 31.75 93 SER A O 1
ATOM 711 N N . ASN A 1 94 ? 1.374 -2.981 -37.411 1.00 34.09 94 ASN A N 1
ATOM 712 C CA . ASN A 1 94 ? 0.927 -4.249 -38.002 1.00 34.09 94 ASN A CA 1
ATOM 713 C C . ASN A 1 94 ? 1.453 -5.542 -37.348 1.00 34.09 94 ASN A C 1
ATOM 715 O O . ASN A 1 94 ? 2.429 -6.135 -37.803 1.00 34.09 94 ASN A O 1
ATOM 719 N N . VAL A 1 95 ? 0.688 -6.075 -36.386 1.00 32.16 95 VAL A N 1
ATOM 720 C CA . VAL A 1 95 ? 0.686 -7.512 -36.058 1.00 32.16 95 VAL A CA 1
ATOM 721 C C . VAL A 1 95 ? -0.745 -8.040 -36.134 1.00 32.16 95 VAL A C 1
ATOM 723 O O . VAL A 1 95 ? -1.677 -7.515 -35.531 1.00 32.16 95 VAL A O 1
ATOM 726 N N . THR A 1 96 ? -0.915 -9.072 -36.951 1.00 30.41 96 THR A N 1
ATOM 727 C CA . THR A 1 96 ? -2.135 -9.865 -37.126 1.00 30.41 96 THR A CA 1
ATOM 728 C C . THR A 1 96 ? -2.632 -10.477 -35.814 1.00 30.41 96 THR A C 1
ATOM 730 O O . THR A 1 96 ? -1.831 -10.917 -34.994 1.00 30.41 96 THR A O 1
ATOM 733 N N . LYS A 1 97 ? -3.965 -10.554 -35.665 1.00 26.98 97 LYS A N 1
ATOM 734 C CA . LYS A 1 97 ? -4.690 -11.104 -34.502 1.00 26.98 97 LYS A CA 1
ATOM 735 C C . LYS A 1 97 ? -4.065 -12.409 -33.966 1.00 26.98 97 LYS A C 1
ATOM 737 O O . LYS A 1 97 ? -3.904 -13.342 -34.758 1.00 26.98 97 LYS A O 1
ATOM 742 N N . PRO A 1 98 ? -3.798 -12.531 -32.651 1.00 34.66 98 PRO A N 1
ATOM 743 C CA . PRO A 1 98 ? -3.419 -13.804 -32.057 1.00 34.66 98 PRO A CA 1
ATOM 744 C C . PRO A 1 98 ? -4.602 -14.777 -32.080 1.00 34.66 98 PRO A C 1
ATOM 746 O O . PRO A 1 98 ? -5.757 -14.400 -31.877 1.00 34.66 98 PRO A O 1
ATOM 749 N N . VAL A 1 99 ? -4.286 -16.039 -32.350 1.00 31.19 99 VAL A N 1
ATOM 750 C CA . VAL A 1 99 ? -5.214 -17.171 -32.362 1.00 31.19 99 VAL A CA 1
ATOM 751 C C . VAL A 1 99 ? -5.707 -17.441 -30.938 1.00 31.19 99 VAL A C 1
ATOM 753 O O . VAL A 1 99 ? -4.918 -17.456 -29.998 1.00 31.19 99 VAL A O 1
ATOM 756 N N . HIS A 1 100 ? -7.018 -17.650 -30.795 1.00 38.94 100 HIS A N 1
ATOM 757 C CA . HIS A 1 100 ? -7.671 -18.023 -29.541 1.00 38.94 100 HIS A CA 1
ATOM 758 C C . HIS A 1 100 ? -7.084 -19.325 -28.971 1.00 38.94 100 HIS A C 1
ATOM 760 O O . HIS A 1 100 ? -7.302 -20.396 -29.535 1.00 38.94 100 HIS A O 1
ATOM 766 N N . GLU A 1 101 ? -6.420 -19.243 -27.818 1.00 32.91 101 GLU A N 1
ATOM 767 C CA . GLU A 1 101 ? -6.183 -20.382 -26.926 1.00 32.91 101 GLU A CA 1
ATOM 768 C C . GLU A 1 101 ? -6.886 -20.170 -25.577 1.00 32.91 101 GLU A C 1
ATOM 770 O O . GLU A 1 101 ? -7.196 -19.050 -25.174 1.00 32.91 101 GLU A O 1
ATOM 775 N N . ALA A 1 102 ? -7.228 -21.294 -24.948 1.00 34.88 102 ALA A N 1
ATOM 776 C CA . ALA A 1 102 ? -8.283 -21.463 -23.956 1.00 34.88 102 ALA A CA 1
ATOM 777 C C . ALA A 1 102 ? -8.102 -20.728 -22.610 1.00 34.88 102 ALA A C 1
ATOM 779 O O . ALA A 1 102 ? -7.014 -20.326 -22.211 1.00 34.88 102 ALA A O 1
ATOM 780 N N . ILE A 1 103 ? -9.233 -20.639 -21.900 1.00 43.50 103 ILE A N 1
ATOM 781 C CA . ILE A 1 103 ? -9.487 -20.048 -20.577 1.00 43.50 103 ILE A CA 1
ATOM 782 C C . ILE A 1 103 ? -8.485 -20.579 -19.531 1.00 43.50 103 ILE A C 1
ATOM 784 O O . ILE A 1 103 ? -8.668 -21.653 -18.960 1.00 43.50 103 ILE A O 1
ATOM 788 N N . GLY A 1 104 ? -7.420 -19.818 -19.284 1.00 52.53 104 GLY A N 1
ATOM 789 C CA . GLY A 1 104 ? -6.409 -20.041 -18.245 1.00 52.53 104 GLY A CA 1
ATOM 790 C C . GLY A 1 104 ? -5.971 -18.713 -17.618 1.00 52.53 104 GLY A C 1
ATOM 791 O O . GLY A 1 104 ? -6.478 -17.661 -18.004 1.00 52.53 104 GLY A O 1
ATOM 792 N N . ASN A 1 105 ? -5.055 -18.751 -16.638 1.00 56.19 105 ASN A N 1
ATOM 793 C CA . ASN A 1 105 ? -4.542 -17.545 -15.972 1.00 56.19 105 ASN A CA 1
ATOM 794 C C . ASN A 1 105 ? -4.017 -16.539 -17.008 1.00 56.19 105 ASN A C 1
ATOM 796 O O . ASN A 1 105 ? -3.023 -16.790 -17.686 1.00 56.19 105 ASN A O 1
ATOM 800 N N . VAL A 1 106 ? -4.709 -15.407 -17.110 1.00 66.44 106 VAL A N 1
ATOM 801 C CA . VAL A 1 106 ? -4.497 -14.374 -18.133 1.00 66.44 106 VAL A CA 1
ATOM 802 C C . VAL A 1 106 ? -3.154 -13.687 -17.967 1.00 66.44 106 VAL A C 1
ATOM 804 O O . VAL A 1 106 ? -2.506 -13.309 -18.939 1.00 66.44 106 VAL A O 1
ATOM 807 N N . LEU A 1 107 ? -2.723 -13.524 -16.718 1.00 70.88 107 LEU A N 1
ATOM 808 C CA . LEU A 1 107 ? -1.468 -12.877 -16.390 1.00 70.88 107 LEU A CA 1
ATOM 809 C C . LEU A 1 107 ? -0.363 -13.905 -16.175 1.00 70.88 107 LEU A C 1
ATOM 811 O O . LEU A 1 107 ? -0.528 -14.897 -15.460 1.00 70.88 107 LEU A O 1
ATOM 815 N N . LYS A 1 108 ? 0.787 -13.627 -16.789 1.00 76.62 108 LYS A N 1
ATOM 816 C CA . LYS A 1 108 ? 2.029 -14.377 -16.605 1.00 76.62 108 LYS A CA 1
ATOM 817 C C . LYS A 1 108 ? 2.964 -13.569 -15.692 1.00 76.62 108 LYS A C 1
ATOM 819 O O . LYS A 1 108 ? 3.310 -12.444 -16.056 1.00 76.62 108 LYS A O 1
ATOM 824 N N . PRO A 1 109 ? 3.431 -14.105 -14.544 1.00 72.25 109 PRO A N 1
ATOM 825 C CA . PRO A 1 109 ? 4.199 -13.321 -13.568 1.00 72.25 109 PRO A CA 1
ATOM 826 C C . PRO A 1 109 ? 5.491 -12.720 -14.119 1.00 72.25 109 PRO A C 1
ATOM 828 O O . PRO A 1 109 ? 5.890 -11.628 -13.727 1.00 72.25 109 PRO A O 1
ATOM 831 N N . ASN A 1 110 ? 6.143 -13.429 -15.039 1.00 70.69 110 ASN A N 1
ATOM 832 C CA . ASN A 1 110 ? 7.471 -13.078 -15.543 1.00 70.69 110 ASN A CA 1
ATOM 833 C C . ASN A 1 110 ? 7.464 -12.697 -17.028 1.00 70.69 110 ASN A C 1
ATOM 835 O O . ASN A 1 110 ? 8.526 -12.579 -17.628 1.00 70.69 110 ASN A O 1
ATOM 839 N N . VAL A 1 111 ? 6.285 -12.517 -17.630 1.00 72.62 111 VAL A N 1
ATOM 840 C CA . VAL A 1 111 ? 6.157 -12.158 -19.047 1.00 72.62 111 VAL A CA 1
ATOM 841 C C . VAL A 1 111 ? 5.277 -10.926 -19.153 1.00 72.62 111 VAL A C 1
ATOM 843 O O . VAL A 1 111 ? 4.123 -10.953 -18.737 1.00 72.62 111 VAL A O 1
ATOM 846 N N . PHE A 1 112 ? 5.833 -9.852 -19.711 1.00 73.69 112 PHE A N 1
ATOM 847 C CA . PHE A 1 112 ? 5.065 -8.663 -20.055 1.00 73.69 112 PHE A CA 1
ATOM 848 C C . PHE A 1 112 ? 4.120 -8.956 -21.218 1.00 73.69 112 PHE A C 1
ATOM 850 O O . PHE A 1 112 ? 4.511 -9.561 -22.215 1.00 73.69 112 PHE A O 1
ATOM 857 N N . GLN A 1 113 ? 2.883 -8.506 -21.073 1.00 78.12 113 GLN A N 1
ATOM 858 C CA . GLN A 1 113 ? 1.792 -8.674 -22.020 1.00 78.12 113 GLN A CA 1
ATOM 859 C C . GLN A 1 113 ? 1.183 -7.303 -22.288 1.00 78.12 113 GLN A C 1
ATOM 861 O O . GLN A 1 113 ? 1.092 -6.474 -21.384 1.00 78.12 113 GLN A O 1
ATOM 866 N N . GLU A 1 114 ? 0.800 -7.048 -23.528 1.00 82.50 114 GLU A N 1
ATOM 867 C CA . GLU A 1 114 ? 0.223 -5.764 -23.912 1.00 82.50 114 GLU A CA 1
ATOM 868 C C . GLU A 1 114 ? -1.233 -5.666 -23.448 1.00 82.50 114 GLU A C 1
ATOM 870 O O . GLU A 1 114 ? -1.990 -6.638 -23.504 1.00 82.50 114 GLU A O 1
ATOM 875 N N . SER A 1 115 ? -1.618 -4.485 -22.973 1.00 82.19 115 SER A N 1
ATOM 876 C CA . SER A 1 115 ? -2.967 -4.193 -22.502 1.00 82.19 115 SER A CA 1
ATOM 877 C C . SER A 1 115 ? -3.378 -2.807 -22.994 1.00 82.19 115 SER A C 1
ATOM 879 O O . SER A 1 115 ? -2.732 -1.808 -22.680 1.00 82.19 115 SER A O 1
ATOM 881 N N . GLU A 1 116 ? -4.423 -2.776 -23.822 1.00 86.44 116 GLU A N 1
ATOM 882 C CA . GLU A 1 116 ? -4.951 -1.574 -24.479 1.00 86.44 116 GLU A CA 1
ATOM 883 C C . GLU A 1 116 ? -5.761 -0.729 -23.489 1.00 86.44 116 GLU A C 1
ATOM 885 O O . GLU A 1 116 ? -6.641 -1.256 -22.803 1.00 86.44 116 GLU A O 1
ATOM 890 N N . LEU A 1 117 ? -5.516 0.579 -23.436 1.00 88.12 117 LEU A N 1
ATOM 891 C CA . LEU A 1 117 ? -6.298 1.536 -22.663 1.00 88.12 117 LEU A CA 1
ATOM 892 C C . LEU A 1 117 ? -7.669 1.738 -23.316 1.00 88.12 117 LEU A C 1
ATOM 894 O O . LEU A 1 117 ? -7.783 2.330 -24.387 1.00 88.12 117 LEU A O 1
ATOM 898 N N . GLN A 1 118 ? -8.721 1.282 -22.642 1.00 89.25 118 GLN A N 1
ATOM 899 C CA . GLN A 1 118 ? -10.102 1.378 -23.115 1.00 89.25 118 GLN A CA 1
ATOM 900 C C . GLN A 1 118 ? -10.831 2.602 -22.558 1.00 89.25 118 GLN A C 1
ATOM 902 O O . GLN A 1 118 ? -11.638 3.213 -23.255 1.00 89.25 118 GLN A O 1
ATOM 907 N N . GLU A 1 119 ? -10.577 2.947 -21.295 1.00 90.00 119 GLU A N 1
ATOM 908 C CA . GLU A 1 119 ? -11.245 4.060 -20.622 1.00 90.00 119 GLU A CA 1
ATO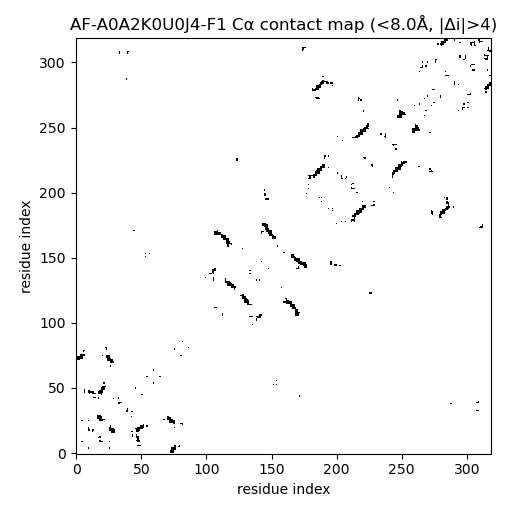M 909 C C . GLU A 1 119 ? -10.257 4.829 -19.746 1.00 90.00 119 GLU A C 1
ATOM 911 O O . GLU A 1 119 ? -9.441 4.236 -19.037 1.00 90.00 119 GLU A O 1
ATOM 916 N N . LYS A 1 120 ? -10.371 6.157 -19.760 1.00 88.94 120 LYS A N 1
ATOM 917 C CA . LYS A 1 120 ? -9.638 7.072 -18.886 1.00 88.94 120 LYS A CA 1
ATOM 918 C C . LYS A 1 120 ? -10.645 7.991 -18.202 1.00 88.94 120 LYS A C 1
ATOM 920 O O . LYS A 1 120 ? -11.337 8.754 -18.871 1.00 88.94 120 LYS A O 1
ATOM 925 N N . THR A 1 121 ? -10.728 7.917 -16.879 1.00 84.94 121 THR A N 1
ATOM 926 C CA . THR A 1 121 ? -11.635 8.735 -16.065 1.00 84.94 121 THR A CA 1
ATOM 927 C C . THR A 1 121 ? -10.818 9.626 -15.136 1.00 84.94 121 THR A C 1
ATOM 929 O O . THR A 1 121 ? -10.156 9.133 -14.222 1.00 84.94 121 THR A O 1
ATOM 932 N N . GLU A 1 122 ? -10.863 10.942 -15.332 1.00 81.81 122 GLU A N 1
ATOM 933 C CA . GLU A 1 122 ? -10.290 11.889 -14.372 1.00 81.81 122 GLU A CA 1
ATOM 934 C C . GLU A 1 122 ? -11.204 12.001 -13.149 1.00 81.81 122 GLU A C 1
ATOM 936 O O . GLU A 1 122 ? -12.361 12.405 -13.252 1.00 81.81 122 GLU A O 1
ATOM 941 N N . VAL A 1 123 ? -10.688 11.603 -11.987 1.00 75.75 123 VAL A N 1
ATOM 942 C CA . VAL A 1 123 ? -11.420 11.663 -10.713 1.00 75.75 123 VAL A CA 1
ATOM 943 C C . VAL A 1 123 ? -11.138 12.986 -10.010 1.00 75.75 123 VAL A C 1
ATOM 945 O O . VAL A 1 123 ? -12.031 13.583 -9.412 1.00 75.75 123 VAL A O 1
ATOM 948 N N . SER A 1 124 ? -9.891 13.451 -10.074 1.00 67.44 124 SER A N 1
ATOM 949 C CA . SER A 1 124 ? -9.461 14.730 -9.517 1.00 67.44 124 SER A CA 1
ATOM 950 C C . SER A 1 124 ? -8.223 1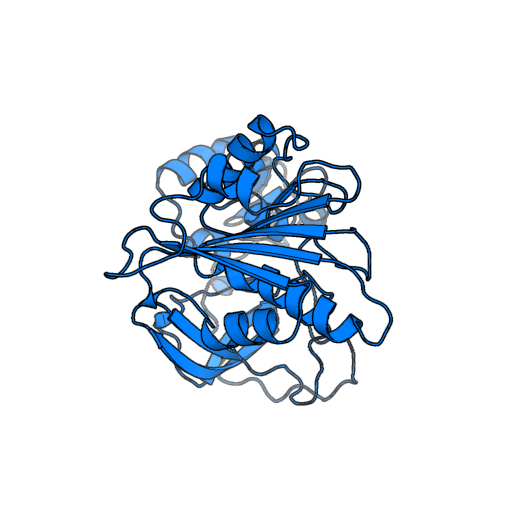5.249 -10.260 1.00 67.44 124 SER A C 1
ATOM 952 O O . SER A 1 124 ? -7.647 14.555 -11.094 1.00 67.44 124 SER A O 1
ATOM 954 N N . HIS A 1 125 ? -7.765 16.453 -9.905 1.00 66.56 125 HIS A N 1
ATOM 955 C CA . HIS A 1 125 ? -6.570 17.095 -10.475 1.00 66.56 125 HIS A CA 1
ATOM 956 C C . HIS A 1 125 ? -5.266 16.270 -10.434 1.00 66.56 125 HIS A C 1
ATOM 958 O O . HIS A 1 125 ? -4.309 16.622 -11.115 1.00 66.56 125 HIS A O 1
ATOM 964 N N . ASN A 1 126 ? -5.196 15.221 -9.615 1.00 63.78 126 ASN A N 1
ATOM 965 C CA . ASN A 1 126 ? -4.018 14.371 -9.438 1.00 63.78 126 ASN A CA 1
ATOM 966 C C . ASN A 1 126 ? -4.362 12.872 -9.430 1.00 63.78 126 ASN A C 1
ATOM 968 O O . ASN A 1 126 ? -3.524 12.052 -9.057 1.00 63.78 126 ASN A O 1
ATOM 972 N N . VAL A 1 127 ? -5.590 12.507 -9.810 1.00 69.06 127 VAL A N 1
ATOM 973 C CA . VAL A 1 127 ? -6.075 11.126 -9.776 1.00 69.06 127 VAL A CA 1
ATOM 974 C C . VAL A 1 127 ? -6.825 10.828 -11.062 1.00 69.06 127 VAL A C 1
ATOM 976 O O . VAL A 1 127 ? -7.865 11.422 -11.352 1.00 69.06 127 VAL A O 1
ATOM 979 N N . THR A 1 128 ? -6.349 9.815 -11.773 1.00 77.44 128 THR A N 1
ATOM 980 C CA . THR A 1 128 ? -6.981 9.303 -12.985 1.00 77.44 128 THR A CA 1
ATOM 981 C C . THR A 1 128 ? -7.131 7.793 -12.859 1.00 77.44 128 THR A C 1
ATOM 983 O O . THR A 1 128 ? -6.183 7.096 -12.496 1.00 77.44 128 THR A O 1
ATOM 986 N N . ILE A 1 129 ? -8.327 7.283 -13.140 1.00 81.62 129 ILE A N 1
ATOM 987 C CA . ILE A 1 129 ? -8.597 5.851 -13.256 1.00 81.62 129 ILE A CA 1
ATOM 988 C C . ILE A 1 129 ? -8.400 5.463 -14.718 1.00 81.62 129 ILE A C 1
ATOM 990 O O . ILE A 1 129 ? -9.038 6.026 -15.604 1.00 81.62 129 ILE A O 1
ATOM 994 N N . TYR A 1 130 ? -7.539 4.480 -14.953 1.00 84.81 130 TYR A N 1
ATOM 995 C CA . TYR A 1 130 ? -7.315 3.882 -16.264 1.00 84.81 130 TYR A CA 1
ATOM 996 C C . TYR A 1 130 ? -7.935 2.483 -16.270 1.00 84.81 130 TYR A C 1
ATOM 998 O O . TYR A 1 130 ? -7.706 1.700 -15.342 1.00 84.81 130 TYR A O 1
ATOM 1006 N N . ARG A 1 131 ? -8.724 2.158 -17.296 1.00 86.75 131 ARG A N 1
ATOM 1007 C CA . ARG A 1 131 ? -9.223 0.799 -17.532 1.00 86.75 131 ARG A CA 1
ATOM 1008 C C . ARG A 1 131 ? -8.579 0.238 -18.776 1.00 86.75 131 ARG A C 1
ATOM 1010 O O . ARG A 1 131 ? -8.780 0.761 -19.870 1.00 86.75 131 ARG A O 1
ATOM 1017 N N . PHE A 1 132 ? -7.855 -0.853 -18.596 1.00 84.81 132 PHE A N 1
ATOM 1018 C CA . PHE A 1 132 ? -7.213 -1.554 -19.689 1.00 84.81 132 PHE A CA 1
ATOM 1019 C C . PHE A 1 132 ? -7.958 -2.847 -20.017 1.00 84.81 132 PHE A C 1
ATOM 1021 O O . PHE A 1 132 ? -8.507 -3.498 -19.121 1.00 84.81 132 PHE A O 1
ATOM 1028 N N . LYS A 1 133 ? -7.978 -3.218 -21.298 1.00 81.25 133 LYS A N 1
ATOM 1029 C CA . LYS A 1 133 ? -8.568 -4.479 -21.752 1.00 81.25 133 LYS A CA 1
ATOM 1030 C C . LYS A 1 133 ? -7.752 -5.659 -21.242 1.00 81.25 133 LYS A C 1
ATOM 1032 O O . LYS A 1 133 ? -6.521 -5.662 -21.320 1.00 81.25 133 LYS A O 1
ATOM 1037 N N . LEU A 1 134 ? -8.454 -6.694 -20.793 1.00 70.94 134 LEU A N 1
ATOM 1038 C CA . LEU A 1 134 ? -7.855 -7.999 -20.544 1.00 70.94 134 LEU A CA 1
ATOM 1039 C C . LEU A 1 134 ? -7.810 -8.783 -21.860 1.00 70.94 134 LEU A C 1
ATOM 1041 O O . LEU A 1 134 ? -8.849 -8.912 -22.503 1.00 70.94 134 LEU A O 1
ATOM 1045 N N . PRO A 1 135 ? -6.648 -9.300 -22.290 1.00 61.69 135 PRO A N 1
ATOM 1046 C CA . PRO A 1 135 ? -6.575 -10.208 -23.428 1.00 61.69 135 PRO A CA 1
ATOM 1047 C C . PRO A 1 135 ? -6.636 -11.668 -22.946 1.00 61.69 135 PRO A C 1
ATOM 1049 O O . PRO A 1 135 ? -5.724 -12.065 -22.223 1.00 61.69 135 PRO A O 1
ATOM 1052 N N . PRO A 1 136 ? -7.602 -12.520 -23.361 1.00 61.16 136 PRO A N 1
ATOM 1053 C CA . PRO A 1 136 ? -8.807 -12.272 -24.182 1.00 61.16 136 PRO A CA 1
ATOM 1054 C C . PRO A 1 136 ? -9.944 -11.527 -23.446 1.00 61.16 136 PRO A C 1
ATOM 1056 O O . PRO A 1 136 ? -10.023 -11.603 -22.226 1.00 61.16 136 PRO A O 1
ATOM 1059 N N . GLU A 1 137 ? -10.866 -10.871 -24.166 1.00 57.28 137 GLU A N 1
ATOM 1060 C CA . GLU A 1 137 ? -11.904 -9.984 -23.578 1.00 57.28 137 GLU A CA 1
ATOM 1061 C C . GLU A 1 137 ? -12.819 -10.655 -22.531 1.00 57.28 137 GLU A C 1
ATOM 1063 O O . GLU A 1 137 ? -13.230 -10.006 -21.573 1.00 57.28 137 GLU A O 1
ATOM 1068 N N . ASP A 1 138 ? -13.072 -11.961 -22.656 1.00 59.28 138 ASP A N 1
ATOM 1069 C CA . ASP A 1 138 ? -13.920 -12.737 -21.731 1.00 59.28 138 ASP A CA 1
ATOM 1070 C C . ASP A 1 138 ? -13.144 -13.356 -20.556 1.00 59.28 138 ASP A C 1
ATOM 1072 O O . ASP A 1 138 ? -13.619 -14.262 -19.864 1.00 59.28 138 ASP A O 1
ATOM 1076 N N . SER A 1 139 ? -11.897 -12.937 -20.364 1.00 61.53 139 SER A N 1
ATOM 1077 C CA . SER A 1 139 ? -10.992 -13.597 -19.441 1.00 61.53 139 SER A CA 1
ATOM 1078 C C . SER A 1 139 ? -11.064 -13.038 -18.021 1.00 61.53 139 SER A C 1
ATOM 1080 O O . SER A 1 139 ? -11.293 -11.852 -17.783 1.00 61.53 139 SER A O 1
ATOM 1082 N N . ILE A 1 140 ? -10.871 -13.923 -17.041 1.00 59.94 140 ILE A N 1
ATOM 1083 C CA . ILE A 1 140 ? -10.838 -13.559 -15.625 1.00 59.94 140 ILE A CA 1
ATOM 1084 C C . ILE A 1 140 ? -9.379 -13.361 -15.232 1.00 59.94 140 ILE A C 1
ATOM 1086 O O . ILE A 1 140 ? -8.554 -14.262 -15.372 1.00 59.94 140 ILE A O 1
ATOM 1090 N N . LEU A 1 141 ? -9.076 -12.177 -14.700 1.00 63.56 141 LEU A N 1
ATOM 1091 C CA . LEU A 1 141 ? -7.728 -11.759 -14.318 1.00 63.56 141 LEU A CA 1
ATOM 1092 C C . LEU A 1 141 ? -7.035 -12.718 -13.336 1.00 63.56 141 LEU A C 1
ATOM 1094 O O . LEU A 1 141 ? -5.812 -12.824 -13.344 1.00 63.56 141 LEU A O 1
ATOM 1098 N N . SER A 1 142 ? -7.827 -13.397 -12.496 1.00 60.16 142 SER A N 1
ATOM 1099 C CA . SER A 1 142 ? -7.401 -14.424 -11.536 1.00 60.16 142 SER A CA 1
ATOM 1100 C C . SER A 1 142 ? -6.161 -14.034 -10.717 1.00 60.16 142 SER A C 1
ATOM 1102 O O . SER A 1 142 ? -5.287 -14.859 -10.461 1.00 60.16 142 SER A O 1
ATOM 1104 N N . LEU A 1 143 ? -6.088 -12.766 -10.288 1.00 61.56 143 LEU A N 1
ATOM 1105 C CA . LEU A 1 143 ? -5.098 -12.307 -9.311 1.00 61.56 143 LEU A CA 1
ATOM 1106 C C . LEU A 1 143 ? -5.437 -12.900 -7.939 1.00 61.56 143 LEU A C 1
ATOM 1108 O O . LEU A 1 143 ? -6.540 -12.647 -7.439 1.00 61.56 143 LEU A O 1
ATOM 1112 N N . PRO A 1 144 ? -4.511 -13.634 -7.300 1.00 64.88 144 PRO A N 1
ATOM 1113 C CA . PRO A 1 144 ? -4.635 -13.967 -5.890 1.00 64.88 144 PRO A CA 1
ATOM 1114 C C . PRO A 1 144 ? -4.814 -12.701 -5.041 1.00 64.88 144 PRO A C 1
ATOM 1116 O O . PRO A 1 144 ? -4.298 -11.628 -5.360 1.00 64.88 144 PRO A O 1
ATOM 1119 N N . ILE A 1 145 ? -5.582 -12.811 -3.958 1.00 68.19 145 ILE A N 1
ATOM 1120 C CA . ILE A 1 145 ? -5.967 -11.655 -3.141 1.00 68.19 145 ILE A CA 1
ATOM 1121 C C . ILE A 1 145 ? -4.737 -11.089 -2.433 1.00 68.19 145 ILE A C 1
ATOM 1123 O O . ILE A 1 145 ? -4.120 -11.795 -1.644 1.00 68.19 145 ILE A O 1
ATOM 1127 N N . GLY A 1 146 ? -4.423 -9.814 -2.650 1.00 55.22 146 GLY A N 1
ATOM 1128 C CA . GLY A 1 146 ? -3.218 -9.165 -2.127 1.00 55.22 146 GLY A CA 1
ATOM 1129 C C . GLY A 1 146 ? -2.091 -9.029 -3.143 1.00 55.22 146 GLY A C 1
ATOM 1130 O O . GLY A 1 146 ? -1.104 -8.351 -2.866 1.00 55.22 146 GLY A O 1
ATOM 1131 N N . GLN A 1 147 ? -2.237 -9.656 -4.311 1.00 71.06 147 GLN A N 1
ATOM 1132 C CA . GLN A 1 147 ? -1.303 -9.527 -5.418 1.00 71.06 147 GLN A CA 1
ATOM 1133 C C . GLN A 1 147 ? -1.773 -8.457 -6.403 1.00 71.06 147 GLN A C 1
ATOM 1135 O O . GLN A 1 147 ? -2.972 -8.200 -6.571 1.00 71.06 147 GLN A O 1
ATOM 1140 N N . HIS A 1 148 ? -0.803 -7.835 -7.063 1.00 68.56 148 HIS A N 1
ATOM 1141 C CA . HIS A 1 148 ? -1.001 -6.730 -7.988 1.00 68.56 148 HIS A CA 1
ATOM 1142 C C . HIS A 1 148 ? -0.443 -7.053 -9.378 1.00 68.56 148 HIS A C 1
ATOM 1144 O O . HIS A 1 148 ? 0.182 -8.091 -9.615 1.00 68.56 148 HIS A O 1
ATOM 1150 N N . ILE A 1 149 ? -0.715 -6.153 -10.318 1.00 70.69 149 ILE A N 1
ATOM 1151 C CA . ILE A 1 149 ? -0.130 -6.154 -11.656 1.00 70.69 149 ILE A CA 1
ATOM 1152 C C . ILE A 1 149 ? 1.022 -5.161 -11.642 1.00 70.69 149 ILE A C 1
ATOM 1154 O O . ILE A 1 149 ? 0.850 -4.031 -11.190 1.00 70.69 149 ILE A O 1
ATOM 1158 N N . SER A 1 150 ? 2.169 -5.577 -12.160 1.00 67.06 150 SER A N 1
ATOM 1159 C CA . SER A 1 150 ? 3.302 -4.691 -12.404 1.00 67.06 150 SER A CA 1
ATOM 1160 C C . SER A 1 150 ? 3.228 -4.222 -13.856 1.00 67.06 150 SER A C 1
ATOM 1162 O O . SER A 1 150 ? 3.137 -5.042 -14.776 1.00 67.06 150 SER A O 1
ATOM 1164 N N . GLY A 1 151 ? 3.174 -2.906 -14.053 1.00 61.59 151 GLY A N 1
ATOM 1165 C CA . GLY A 1 151 ? 3.129 -2.269 -15.364 1.00 61.59 151 GLY A CA 1
ATOM 1166 C C . GLY A 1 151 ? 4.460 -1.599 -15.672 1.00 61.59 151 GLY A C 1
ATOM 1167 O O . GLY A 1 151 ? 4.955 -0.830 -14.854 1.00 61.59 151 GLY A O 1
ATOM 1168 N N . LEU A 1 152 ? 5.019 -1.871 -16.848 1.00 59.06 152 LEU A N 1
ATOM 1169 C CA . LEU A 1 152 ? 6.071 -1.047 -17.424 1.00 59.06 152 LEU A CA 1
ATOM 1170 C C . LEU A 1 152 ? 5.392 0.055 -18.230 1.00 59.06 152 LEU A C 1
ATOM 1172 O O . LEU A 1 152 ? 4.641 -0.213 -19.173 1.00 59.06 152 LEU A O 1
ATOM 1176 N N . ILE A 1 153 ? 5.630 1.288 -17.809 1.00 60.78 153 ILE A N 1
ATOM 1177 C CA . ILE A 1 153 ? 5.002 2.473 -18.367 1.00 60.78 153 ILE A CA 1
ATOM 1178 C C . ILE A 1 153 ? 6.130 3.367 -18.881 1.00 60.78 153 ILE A C 1
ATOM 1180 O O . ILE A 1 153 ? 6.764 4.076 -18.109 1.00 60.78 153 ILE A O 1
ATOM 1184 N N . THR A 1 154 ? 6.393 3.280 -20.184 1.00 47.19 154 THR A N 1
ATOM 1185 C CA . THR A 1 154 ? 7.495 3.977 -20.875 1.00 47.19 154 THR A CA 1
ATOM 1186 C C . THR A 1 154 ? 7.199 5.460 -21.135 1.00 47.19 154 THR A C 1
ATOM 1188 O O . THR A 1 154 ? 8.082 6.234 -21.489 1.00 47.19 154 THR A O 1
ATOM 1191 N N . GLN A 1 155 ? 5.943 5.887 -20.955 1.00 50.91 155 GLN A N 1
ATOM 1192 C CA . GLN A 1 155 ? 5.504 7.282 -21.044 1.00 50.91 155 GLN A CA 1
ATOM 1193 C C . GLN A 1 155 ? 4.771 7.690 -19.772 1.00 50.91 155 GLN A C 1
ATOM 1195 O O . GLN A 1 155 ? 4.037 6.892 -19.207 1.00 50.91 155 GLN A O 1
ATOM 1200 N N . HIS A 1 156 ? 4.892 8.944 -19.335 1.00 60.19 156 HIS A N 1
ATOM 1201 C CA . HIS A 1 156 ? 4.153 9.442 -18.172 1.00 60.19 156 HIS A CA 1
ATOM 1202 C C . HIS A 1 156 ? 2.650 9.116 -18.304 1.00 60.19 156 HIS A C 1
ATOM 1204 O O . HIS A 1 156 ? 2.025 9.569 -19.259 1.00 60.19 156 HIS A O 1
ATOM 1210 N N . LEU A 1 157 ? 2.058 8.373 -17.349 1.00 67.62 157 LEU A N 1
ATOM 1211 C CA . LEU A 1 157 ? 0.663 7.872 -17.409 1.00 67.62 157 LEU A CA 1
ATOM 1212 C C . LEU A 1 157 ? -0.351 8.930 -17.868 1.00 67.62 157 LEU A C 1
ATOM 1214 O O . LEU A 1 157 ? -1.281 8.630 -18.611 1.00 67.62 157 LEU A O 1
ATOM 1218 N N . ALA A 1 158 ? -0.151 10.179 -17.439 1.00 67.38 158 ALA A N 1
ATOM 1219 C CA . ALA A 1 158 ? -1.003 11.308 -17.806 1.00 67.38 158 ALA A CA 1
ATOM 1220 C C . ALA A 1 158 ? -1.137 11.525 -19.327 1.00 67.38 158 ALA A C 1
ATOM 1222 O O . ALA A 1 158 ? -2.190 11.982 -19.769 1.00 67.38 158 ALA A O 1
ATOM 1223 N N . GLY A 1 159 ? -0.105 11.192 -20.105 1.00 75.12 159 GLY A N 1
ATOM 1224 C CA . GLY A 1 159 ? -0.064 11.350 -21.557 1.00 75.12 159 GLY A CA 1
ATOM 1225 C C . GLY A 1 159 ? -0.761 10.242 -22.343 1.00 75.12 159 GLY A C 1
ATOM 1226 O O . GLY A 1 159 ? -0.942 10.419 -23.538 1.00 75.12 159 GLY A O 1
ATOM 1227 N N . LEU A 1 160 ? -1.181 9.145 -21.697 1.00 81.75 160 LEU A N 1
ATOM 1228 C CA . LEU A 1 160 ? -1.862 8.055 -22.397 1.00 81.75 160 LEU A CA 1
ATOM 1229 C C . LEU A 1 160 ? -3.223 8.507 -22.942 1.00 81.75 160 LEU A C 1
ATOM 1231 O O . LEU A 1 160 ? -4.039 9.097 -22.212 1.00 81.75 160 LEU A O 1
ATOM 1235 N N . GLU A 1 161 ? -3.470 8.162 -24.198 1.00 84.62 161 GLU A N 1
ATOM 1236 C CA . GLU A 1 161 ? -4.720 8.341 -24.926 1.00 84.62 161 GLU A CA 1
ATOM 1237 C C . GLU A 1 161 ? -5.447 6.997 -25.101 1.00 84.62 161 GLU A C 1
ATOM 1239 O O . GLU A 1 161 ? -4.860 5.916 -25.033 1.00 84.62 161 GLU A O 1
ATOM 1244 N N . ILE A 1 162 ? -6.770 7.041 -25.281 1.00 89.75 162 ILE A N 1
ATOM 1245 C CA . ILE A 1 162 ? -7.564 5.823 -25.514 1.00 89.75 162 ILE A CA 1
ATOM 1246 C C . ILE A 1 162 ? -7.046 5.125 -26.779 1.00 89.75 162 ILE A C 1
ATOM 1248 O O . ILE A 1 162 ? -6.939 5.752 -27.831 1.00 89.75 162 ILE A O 1
ATOM 1252 N N . GLY A 1 163 ? -6.780 3.823 -26.676 1.00 85.25 163 GLY A N 1
ATOM 1253 C CA . GLY A 1 163 ? -6.159 3.016 -27.729 1.00 85.25 163 GLY A CA 1
ATOM 1254 C C . GLY A 1 163 ? -4.651 2.808 -27.559 1.00 85.25 163 GLY A C 1
ATOM 1255 O O . GLY A 1 163 ? -4.104 1.926 -28.221 1.00 85.25 163 GLY A O 1
ATOM 1256 N N . ASP A 1 164 ? -3.991 3.548 -26.660 1.00 86.50 164 ASP A N 1
ATOM 1257 C CA . ASP A 1 164 ? -2.595 3.290 -26.300 1.00 86.50 164 ASP A CA 1
ATOM 1258 C C . ASP A 1 164 ? -2.444 1.976 -25.532 1.00 86.50 164 ASP A C 1
ATOM 1260 O O . ASP A 1 164 ? -3.384 1.467 -24.922 1.00 86.50 164 ASP A O 1
ATOM 1264 N N . TYR A 1 165 ? -1.228 1.433 -25.524 1.00 83.06 165 TYR A N 1
ATOM 1265 C CA . TYR A 1 165 ? -0.913 0.176 -24.857 1.00 83.06 165 TYR A CA 1
ATOM 1266 C C . TYR A 1 165 ? 0.072 0.392 -23.718 1.00 83.06 165 TYR A C 1
ATOM 1268 O O . TYR A 1 165 ? 1.034 1.150 -23.835 1.00 83.06 165 TYR A O 1
ATOM 1276 N N . ILE A 1 166 ? -0.133 -0.352 -22.635 1.00 81.44 166 ILE A N 1
ATOM 1277 C CA . ILE A 1 166 ? 0.882 -0.559 -21.603 1.00 81.44 166 ILE A CA 1
ATOM 1278 C C . ILE A 1 166 ? 1.313 -2.021 -21.586 1.00 81.44 166 ILE A C 1
ATOM 1280 O O . ILE A 1 166 ? 0.569 -2.917 -21.994 1.00 81.44 166 ILE A O 1
ATOM 1284 N N . ARG A 1 167 ? 2.516 -2.274 -21.074 1.00 78.25 167 ARG A N 1
ATOM 1285 C CA . ARG A 1 167 ? 3.021 -3.632 -20.866 1.00 78.25 167 ARG A CA 1
ATOM 1286 C C . ARG A 1 167 ? 2.804 -4.013 -19.411 1.00 78.25 167 ARG A C 1
ATOM 1288 O O . ARG A 1 167 ? 3.347 -3.379 -18.515 1.00 78.25 167 ARG A O 1
ATOM 1295 N N . VAL A 1 168 ? 2.038 -5.068 -19.166 1.00 78.88 168 VAL A N 1
ATOM 1296 C CA . VAL A 1 168 ? 1.686 -5.548 -17.825 1.00 78.88 168 VAL A CA 1
ATOM 1297 C C . VAL A 1 168 ? 2.114 -6.989 -17.603 1.00 78.88 168 VAL A C 1
ATOM 1299 O O . VAL A 1 168 ? 2.095 -7.808 -18.517 1.00 78.88 168 VAL A O 1
ATOM 1302 N N . ARG A 1 169 ? 2.464 -7.331 -16.368 1.00 75.94 169 ARG A N 1
ATOM 1303 C CA . ARG A 1 169 ? 2.722 -8.709 -15.935 1.00 75.94 169 ARG A CA 1
ATOM 1304 C C . ARG A 1 169 ? 2.169 -8.939 -14.538 1.00 75.94 169 ARG A C 1
ATOM 1306 O O . ARG A 1 169 ? 2.029 -8.006 -13.750 1.00 75.94 169 ARG A O 1
ATOM 1313 N N . GLY A 1 170 ? 1.883 -10.189 -14.209 1.00 80.19 170 GLY A N 1
ATOM 1314 C CA . GLY A 1 170 ? 1.396 -10.538 -12.881 1.00 80.19 170 GLY A CA 1
ATOM 1315 C C . GLY A 1 170 ? 0.889 -11.974 -12.783 1.00 80.19 170 GLY A C 1
ATOM 1316 O O . GLY A 1 170 ? 0.961 -12.711 -13.762 1.00 80.19 170 GLY A O 1
ATOM 1317 N N . PRO A 1 171 ? 0.376 -12.382 -11.619 1.00 78.00 171 PRO A N 1
ATOM 1318 C CA . PRO A 1 171 ? 0.404 -11.624 -10.370 1.00 78.00 171 PRO A CA 1
ATOM 1319 C C . PRO A 1 171 ? 1.822 -11.341 -9.842 1.00 78.00 171 PRO A C 1
ATOM 1321 O O . PRO A 1 171 ? 2.747 -12.123 -10.066 1.00 78.00 171 PRO A O 1
ATOM 1324 N N . LYS A 1 172 ? 1.972 -10.221 -9.132 1.00 75.31 172 LYS A N 1
ATOM 1325 C CA . LYS A 1 172 ? 3.161 -9.814 -8.369 1.00 75.31 172 LYS A CA 1
ATOM 1326 C C . LYS A 1 172 ? 2.789 -9.519 -6.916 1.00 75.31 172 LYS A C 1
ATOM 1328 O O . LYS A 1 172 ? 1.627 -9.258 -6.609 1.00 75.31 172 LYS A O 1
ATOM 1333 N N . GLY A 1 173 ? 3.777 -9.553 -6.029 1.00 73.06 173 GLY A N 1
ATOM 1334 C CA . GLY A 1 173 ? 3.601 -9.300 -4.600 1.00 73.06 173 GLY A CA 1
ATOM 1335 C C . GLY A 1 173 ? 3.574 -10.569 -3.745 1.00 73.06 173 GLY A C 1
ATOM 1336 O O . GLY A 1 173 ? 3.100 -11.632 -4.154 1.00 73.06 173 GLY A O 1
ATOM 1337 N N . ALA A 1 174 ? 4.106 -10.439 -2.530 1.00 76.69 174 ALA A N 1
ATOM 1338 C CA . ALA A 1 174 ? 4.261 -11.537 -1.577 1.00 76.69 174 ALA A CA 1
ATOM 1339 C C . ALA A 1 174 ? 3.046 -11.734 -0.653 1.00 76.69 174 ALA A C 1
ATOM 1341 O O . ALA A 1 174 ? 2.997 -12.712 0.094 1.00 76.69 174 ALA A O 1
ATOM 1342 N N . PHE A 1 175 ? 2.065 -10.824 -0.683 1.00 86.00 175 PHE A N 1
ATOM 1343 C CA . PHE A 1 175 ? 0.874 -10.946 0.149 1.00 86.00 175 PHE A CA 1
ATOM 1344 C C . PHE A 1 175 ? -0.163 -11.856 -0.505 1.00 86.00 175 PHE A C 1
ATOM 1346 O O . PHE A 1 175 ? -0.500 -11.708 -1.679 1.00 86.00 175 PHE A O 1
ATOM 1353 N N . THR A 1 176 ? -0.709 -12.791 0.265 1.00 86.56 176 THR A N 1
ATOM 1354 C CA . THR A 1 176 ? -1.870 -13.578 -0.145 1.00 86.56 176 THR A CA 1
ATOM 1355 C C . THR A 1 176 ? -2.812 -13.724 1.037 1.00 86.56 176 THR A C 1
ATOM 1357 O O . THR A 1 176 ? -2.463 -14.345 2.041 1.00 86.56 176 THR A O 1
ATOM 1360 N N . TYR A 1 177 ? -4.004 -13.138 0.929 1.00 90.31 177 TYR A N 1
ATOM 1361 C CA . TYR A 1 177 ? -5.027 -13.277 1.958 1.00 90.31 177 TYR A CA 1
ATOM 1362 C C . TYR A 1 177 ? -5.632 -14.682 1.929 1.00 90.31 177 TYR A C 1
ATOM 1364 O O . TYR A 1 177 ? -6.002 -15.191 0.870 1.00 90.31 177 TYR A O 1
ATOM 1372 N N . THR A 1 178 ? -5.792 -15.275 3.109 1.00 89.56 178 THR A N 1
ATOM 1373 C CA . THR A 1 178 ? -6.639 -16.453 3.310 1.00 89.56 178 THR A CA 1
ATOM 1374 C C . THR A 1 178 ? -7.675 -16.141 4.380 1.00 89.56 178 THR A C 1
ATOM 1376 O O . THR A 1 178 ? -7.404 -15.394 5.322 1.00 89.56 178 THR A O 1
ATOM 1379 N N . GLN A 1 179 ? -8.882 -16.680 4.207 1.00 91.19 179 GLN A N 1
ATOM 1380 C CA . GLN A 1 179 ? -10.010 -16.422 5.097 1.00 91.19 179 GLN A CA 1
ATOM 1381 C C . GLN A 1 179 ? -9.618 -16.678 6.556 1.00 91.19 179 GLN A C 1
ATOM 1383 O O . GLN A 1 179 ? -9.072 -17.736 6.873 1.00 91.19 179 GLN A O 1
ATOM 1388 N N . ASN A 1 180 ? -9.921 -15.729 7.445 1.00 95.06 180 ASN A N 1
ATOM 1389 C CA . ASN A 1 180 ? -9.589 -15.810 8.871 1.00 95.06 180 ASN A CA 1
ATOM 1390 C C . ASN A 1 180 ? -8.082 -15.965 9.188 1.00 95.06 180 ASN A C 1
ATOM 1392 O O . ASN A 1 180 ? -7.750 -16.398 10.291 1.00 95.06 180 ASN A O 1
ATOM 1396 N N . MET A 1 181 ? -7.158 -15.609 8.277 1.00 95.88 181 MET A N 1
ATOM 1397 C CA . MET A 1 181 ? -5.708 -15.755 8.524 1.00 95.88 181 MET A CA 1
ATOM 1398 C C . MET A 1 181 ? -5.208 -14.997 9.759 1.00 95.88 181 MET A C 1
ATOM 1400 O O . MET A 1 181 ? -4.192 -15.359 10.343 1.00 95.88 181 MET A O 1
ATOM 1404 N N . VAL A 1 182 ? -5.916 -13.931 10.128 1.00 97.56 182 VAL A N 1
ATOM 1405 C CA . VAL A 1 182 ? -5.740 -13.171 11.363 1.00 97.56 182 VAL A CA 1
ATOM 1406 C C . VAL A 1 182 ? -7.113 -12.797 11.899 1.00 97.56 182 VAL A C 1
ATOM 1408 O O . VAL A 1 182 ? -8.091 -12.701 11.142 1.00 97.56 182 VAL A O 1
ATOM 1411 N N . ARG A 1 183 ? -7.182 -12.545 13.207 1.00 98.44 183 ARG A N 1
ATOM 1412 C CA . ARG A 1 183 ? -8.406 -12.054 13.837 1.00 98.44 183 ARG A CA 1
ATOM 1413 C C . ARG A 1 183 ? -8.730 -10.648 13.349 1.00 98.44 183 ARG A C 1
ATOM 1415 O O . ARG A 1 183 ? -9.895 -10.354 13.097 1.00 98.44 183 ARG A O 1
ATOM 1422 N N . HIS A 1 184 ? -7.724 -9.781 13.219 1.00 98.69 184 HIS A N 1
ATOM 1423 C CA . HIS A 1 184 ? -7.960 -8.364 12.953 1.00 98.69 184 HIS A CA 1
ATOM 1424 C C . HIS A 1 184 ? -6.751 -7.701 12.282 1.00 98.69 184 HIS A C 1
ATOM 1426 O O . HIS A 1 184 ? -5.608 -7.852 12.716 1.00 98.69 184 HIS A O 1
ATOM 1432 N N . PHE A 1 185 ? -7.015 -6.971 11.200 1.00 98.75 185 PHE A N 1
ATOM 1433 C CA . PHE A 1 185 ? -6.040 -6.114 10.538 1.00 98.75 185 PHE A CA 1
ATOM 1434 C C . PHE A 1 185 ? -6.085 -4.679 11.064 1.00 98.75 185 PHE A C 1
ATOM 1436 O O . PHE A 1 185 ? -7.153 -4.067 11.118 1.00 98.75 185 PHE A O 1
ATOM 1443 N N . GLY A 1 186 ? -4.912 -4.113 11.338 1.00 98.75 186 GLY A N 1
ATOM 1444 C CA . GLY A 1 186 ? -4.721 -2.665 11.332 1.00 98.75 186 GLY A CA 1
ATOM 1445 C C . GLY A 1 186 ? -4.141 -2.239 9.986 1.00 98.75 186 GLY A C 1
ATOM 1446 O O . GLY A 1 186 ? -3.042 -2.643 9.633 1.00 98.75 186 GLY A O 1
ATOM 1447 N N . MET A 1 187 ? -4.859 -1.450 9.200 1.00 98.75 187 MET A N 1
ATOM 1448 C CA . MET A 1 187 ? -4.387 -0.971 7.900 1.00 98.75 187 MET A CA 1
ATOM 1449 C C . MET A 1 187 ? -4.008 0.506 8.008 1.00 98.75 187 MET A C 1
ATOM 1451 O O . MET A 1 187 ? -4.736 1.284 8.622 1.00 98.75 187 MET A O 1
ATOM 1455 N N . ILE A 1 188 ? -2.896 0.911 7.398 1.00 98.69 188 ILE A N 1
ATOM 1456 C CA . ILE A 1 188 ? -2.500 2.316 7.271 1.00 98.69 188 ILE A CA 1
ATOM 1457 C C . ILE A 1 188 ? -2.102 2.568 5.822 1.00 98.69 188 ILE A C 1
ATOM 1459 O O . ILE A 1 188 ? -1.148 1.966 5.324 1.00 98.69 188 ILE A O 1
ATOM 1463 N N . ALA A 1 189 ? -2.811 3.468 5.143 1.00 97.00 189 ALA A N 1
ATOM 1464 C CA . ALA A 1 189 ? -2.470 3.824 3.773 1.00 97.00 189 ALA A CA 1
ATOM 1465 C C . ALA A 1 189 ? -2.484 5.321 3.499 1.00 97.00 189 ALA A C 1
ATOM 1467 O O . ALA A 1 189 ? -3.193 6.078 4.161 1.00 97.00 189 ALA A O 1
ATOM 1468 N N . GLY A 1 190 ? -1.693 5.725 2.504 1.00 92.38 190 GLY A N 1
ATOM 1469 C CA . GLY A 1 190 ? -1.615 7.098 2.017 1.00 92.38 190 GLY A CA 1
ATOM 1470 C C . GLY A 1 190 ? -1.843 7.189 0.511 1.00 92.38 190 GLY A C 1
ATOM 1471 O O . GLY A 1 190 ? -1.197 6.474 -0.257 1.00 92.38 190 GLY A O 1
ATOM 1472 N N . GLY A 1 191 ? -2.741 8.077 0.073 1.00 85.62 191 GLY A N 1
ATOM 1473 C CA . GLY A 1 191 ? -2.988 8.328 -1.353 1.00 85.62 191 GLY A CA 1
ATOM 1474 C C . GLY A 1 191 ? -3.418 7.074 -2.127 1.00 85.62 191 GLY A C 1
ATOM 1475 O O . GLY A 1 191 ? -4.403 6.423 -1.782 1.00 85.62 191 GLY A O 1
ATOM 1476 N N . THR A 1 192 ? -2.678 6.721 -3.180 1.00 83.62 192 THR A N 1
ATOM 1477 C CA . THR A 1 192 ? -2.950 5.536 -4.017 1.00 83.62 192 THR A CA 1
ATOM 1478 C C . THR A 1 192 ? -2.693 4.205 -3.309 1.00 83.62 192 THR A C 1
ATOM 1480 O O . THR A 1 192 ? -3.182 3.181 -3.784 1.00 83.62 192 THR A O 1
ATOM 1483 N N . GLY A 1 193 ? -2.041 4.205 -2.137 1.00 86.50 193 GLY A N 1
ATOM 1484 C CA . GLY A 1 193 ? -1.861 3.012 -1.301 1.00 86.50 193 GLY A CA 1
ATOM 1485 C C . GLY A 1 193 ? -3.166 2.397 -0.773 1.00 86.50 193 GLY A C 1
ATOM 1486 O O . GLY A 1 193 ? -3.155 1.337 -0.151 1.00 86.50 193 GLY A O 1
ATOM 1487 N N . LEU A 1 194 ? -4.312 3.030 -1.045 1.00 90.25 194 LEU A N 1
ATOM 1488 C CA . LEU A 1 194 ? -5.643 2.458 -0.848 1.00 90.25 194 LEU A CA 1
ATOM 1489 C C . LEU A 1 194 ? -5.841 1.120 -1.578 1.00 90.25 194 LEU A C 1
ATOM 1491 O O . LEU A 1 194 ? -6.595 0.273 -1.104 1.00 90.25 194 LEU A O 1
ATOM 1495 N N . THR A 1 195 ? -5.228 0.937 -2.748 1.00 85.44 195 THR A N 1
ATOM 1496 C CA . THR A 1 195 ? -5.556 -0.169 -3.659 1.00 85.44 195 THR A CA 1
ATOM 1497 C C . THR A 1 195 ? -5.355 -1.570 -3.059 1.00 85.44 195 THR A C 1
ATOM 1499 O O . THR A 1 195 ? -6.326 -2.336 -3.113 1.00 85.44 195 THR A O 1
ATOM 1502 N N . PRO A 1 196 ? -4.214 -1.931 -2.425 1.00 88.00 196 PRO A N 1
ATOM 1503 C CA . PRO A 1 196 ? -4.089 -3.229 -1.756 1.00 88.00 196 PRO A CA 1
ATOM 1504 C C . PRO A 1 196 ? -5.058 -3.370 -0.575 1.00 88.00 196 PRO A C 1
ATOM 1506 O O . PRO A 1 196 ? -5.652 -4.432 -0.383 1.00 88.00 196 PRO A O 1
ATOM 1509 N N . MET A 1 197 ? -5.298 -2.287 0.173 1.00 94.62 197 MET A N 1
ATOM 1510 C CA . MET A 1 197 ? -6.200 -2.304 1.332 1.00 94.62 197 MET A CA 1
ATOM 1511 C C . MET A 1 197 ? -7.637 -2.604 0.909 1.00 94.62 197 MET A C 1
ATOM 1513 O O . MET A 1 197 ? -8.283 -3.503 1.447 1.00 94.62 197 MET A O 1
ATOM 1517 N N . LEU A 1 198 ? -8.130 -1.905 -0.115 1.00 90.44 198 LEU A N 1
ATOM 1518 C CA . LEU A 1 198 ? -9.484 -2.088 -0.625 1.00 90.44 198 LEU A CA 1
ATOM 1519 C C . LEU A 1 198 ? -9.680 -3.477 -1.250 1.00 90.44 198 LEU A C 1
ATOM 1521 O O . LEU A 1 198 ? -10.763 -4.050 -1.121 1.00 90.44 198 LEU A O 1
ATOM 1525 N N . GLN A 1 199 ? -8.651 -4.048 -1.888 1.00 87.88 199 GLN A N 1
ATOM 1526 C CA . GLN A 1 199 ? -8.695 -5.423 -2.403 1.00 87.88 199 GLN A CA 1
ATOM 1527 C C . GLN A 1 199 ? -8.923 -6.436 -1.267 1.00 87.88 199 GLN A C 1
ATOM 1529 O O . GLN A 1 199 ? -9.781 -7.317 -1.388 1.00 87.88 199 GLN A O 1
ATOM 1534 N N . ILE A 1 200 ? -8.208 -6.283 -0.149 1.00 93.44 200 ILE A N 1
ATOM 1535 C CA . ILE A 1 200 ? -8.341 -7.158 1.023 1.00 93.44 200 ILE A CA 1
ATOM 1536 C C . ILE A 1 200 ? -9.696 -6.946 1.704 1.00 93.44 200 ILE A C 1
ATOM 1538 O O . ILE A 1 200 ? -10.413 -7.918 1.934 1.00 93.44 200 ILE A O 1
ATOM 1542 N N . ILE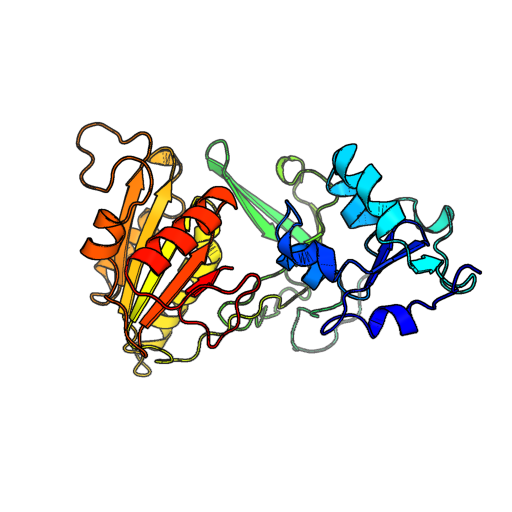 A 1 201 ? -10.101 -5.694 1.944 1.00 95.75 201 ILE A N 1
ATOM 1543 C CA . ILE A 1 201 ? -11.395 -5.360 2.560 1.00 95.75 201 ILE A CA 1
ATOM 1544 C C . ILE A 1 201 ? -12.555 -5.958 1.756 1.00 95.75 201 ILE A C 1
ATOM 1546 O O . ILE A 1 201 ? -13.397 -6.659 2.317 1.00 95.75 201 ILE A O 1
ATOM 1550 N N . ARG A 1 202 ? -12.590 -5.743 0.432 1.00 92.50 202 ARG A N 1
ATOM 1551 C CA . ARG A 1 202 ? -13.637 -6.309 -0.437 1.00 92.50 202 ARG A CA 1
ATOM 1552 C C . ARG A 1 202 ? -13.656 -7.835 -0.383 1.00 92.50 202 ARG A C 1
ATOM 1554 O O . ARG A 1 202 ? -14.730 -8.425 -0.464 1.00 92.50 202 ARG A O 1
ATOM 1561 N N . THR A 1 203 ? -12.494 -8.468 -0.250 1.00 90.06 203 THR A N 1
ATO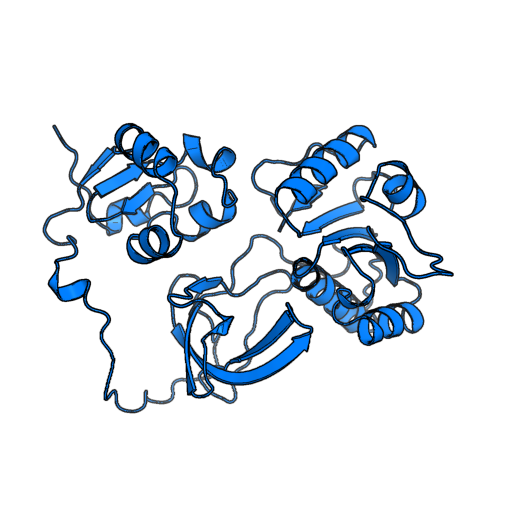M 1562 C CA . THR A 1 203 ? -12.404 -9.928 -0.143 1.00 90.06 203 THR A CA 1
ATOM 1563 C C . THR A 1 203 ? -12.994 -10.425 1.169 1.00 90.06 203 THR A C 1
ATOM 1565 O O . THR A 1 203 ? -13.849 -11.304 1.132 1.00 90.06 203 THR A O 1
ATOM 1568 N N . ILE A 1 204 ? -12.620 -9.817 2.298 1.00 94.44 204 ILE A N 1
ATOM 1569 C CA . ILE A 1 204 ? -13.178 -10.146 3.618 1.00 94.44 204 ILE A CA 1
ATOM 1570 C C . ILE A 1 204 ? -14.704 -10.002 3.597 1.00 94.44 204 ILE A C 1
ATOM 1572 O O . ILE A 1 204 ? -15.425 -10.893 4.039 1.00 94.44 204 ILE A O 1
ATOM 1576 N N . VAL A 1 205 ? -15.214 -8.896 3.037 1.00 94.12 205 VAL A N 1
ATOM 1577 C CA . VAL A 1 205 ? -16.659 -8.639 2.913 1.00 94.12 205 VAL A CA 1
ATOM 1578 C C . VAL A 1 205 ? -17.352 -9.724 2.080 1.00 94.12 205 VAL A C 1
ATOM 1580 O O . VAL A 1 205 ? -18.388 -10.244 2.491 1.00 94.12 205 VAL A O 1
ATOM 1583 N N . ARG A 1 206 ? -16.770 -10.115 0.940 1.00 92.31 206 ARG A N 1
ATOM 1584 C CA . ARG A 1 206 ? -17.305 -11.196 0.093 1.00 92.31 206 ARG A CA 1
ATOM 1585 C C . ARG A 1 206 ? -17.261 -12.565 0.770 1.00 92.31 206 ARG A C 1
ATOM 1587 O O . ARG A 1 206 ? -18.142 -13.366 0.497 1.00 92.31 206 ARG A O 1
ATOM 1594 N N . GLY A 1 207 ? -16.279 -12.813 1.638 1.00 91.56 207 GLY A N 1
ATOM 1595 C CA . GLY A 1 207 ? -16.131 -14.060 2.392 1.00 91.56 207 GLY A CA 1
ATOM 1596 C C . GLY A 1 207 ? -17.003 -14.156 3.649 1.00 91.56 207 GLY A C 1
ATOM 1597 O O . GLY A 1 207 ? -17.096 -15.230 4.241 1.00 91.56 207 GLY A O 1
ATOM 1598 N N . ARG A 1 208 ? -17.671 -13.072 4.084 1.00 93.94 208 ARG A N 1
ATOM 1599 C CA . ARG A 1 208 ? -18.535 -13.093 5.287 1.00 93.94 208 ARG A CA 1
ATOM 1600 C C . ARG A 1 208 ? -19.610 -14.187 5.250 1.00 93.94 208 ARG A C 1
ATOM 1602 O O . ARG A 1 208 ? -19.752 -14.866 6.269 1.00 93.94 208 ARG A O 1
ATOM 1609 N N . PRO A 1 209 ? -20.349 -14.404 4.139 1.00 94.31 209 PRO A N 1
ATOM 1610 C CA . PRO A 1 209 ? -21.333 -15.486 4.055 1.00 94.31 209 PRO A CA 1
ATOM 1611 C C . PRO A 1 209 ? -20.713 -16.877 4.246 1.00 94.31 209 PRO A C 1
ATOM 1613 O O . PRO A 1 209 ? -21.365 -17.760 4.796 1.00 94.31 209 PRO A O 1
ATOM 1616 N N . ASP A 1 210 ? -19.441 -17.035 3.876 1.00 94.50 210 ASP A N 1
ATOM 1617 C CA . ASP A 1 210 ? -18.665 -18.273 4.003 1.00 94.50 210 ASP A CA 1
ATOM 1618 C C . ASP A 1 210 ? -17.935 -18.384 5.359 1.00 94.50 210 ASP A C 1
ATOM 1620 O O . ASP A 1 210 ? -17.110 -19.274 5.578 1.00 94.50 210 ASP A O 1
ATOM 1624 N N . GLY A 1 211 ? -18.245 -17.496 6.311 1.00 94.94 211 GLY A N 1
ATOM 1625 C CA . GLY A 1 211 ? -17.740 -17.544 7.684 1.00 94.94 211 GLY A CA 1
ATOM 1626 C C . GLY A 1 211 ? -16.455 -16.753 7.928 1.00 94.94 211 GLY A C 1
ATOM 1627 O O . GLY A 1 211 ? -15.739 -17.042 8.892 1.00 94.94 211 GLY A O 1
ATOM 1628 N N . ASP A 1 212 ? -16.118 -15.787 7.072 1.00 97.00 212 ASP A N 1
ATOM 1629 C CA . ASP A 1 212 ? -15.031 -14.844 7.344 1.00 97.00 212 ASP A CA 1
ATOM 1630 C C . ASP A 1 212 ? -15.400 -13.908 8.507 1.00 97.00 212 ASP A C 1
ATOM 1632 O O . ASP A 1 212 ? -16.407 -13.193 8.488 1.00 97.00 212 ASP A O 1
ATOM 1636 N N . LYS A 1 213 ? -14.583 -13.914 9.554 1.00 97.81 213 LYS A N 1
ATOM 1637 C CA . LYS A 1 213 ? -14.758 -13.142 10.787 1.00 97.81 213 LYS A CA 1
ATOM 1638 C C . LYS A 1 213 ? -13.666 -12.094 10.974 1.00 97.81 213 LYS A C 1
ATOM 1640 O O . LYS A 1 213 ? -13.755 -11.347 11.941 1.00 97.81 213 LYS A O 1
ATOM 1645 N N . THR A 1 214 ? -12.708 -11.967 10.052 1.00 98.44 214 THR A N 1
ATOM 1646 C CA . THR A 1 214 ? -11.602 -11.009 10.177 1.00 98.44 214 THR A CA 1
ATOM 1647 C C . THR A 1 214 ? -12.119 -9.577 10.327 1.00 98.44 214 THR A C 1
ATOM 1649 O O . THR A 1 214 ? -12.945 -9.127 9.540 1.00 98.44 214 THR A O 1
ATOM 1652 N N . GLU A 1 215 ? -11.652 -8.840 11.328 1.00 98.69 215 GLU A N 1
ATOM 1653 C CA . GLU A 1 215 ? -11.958 -7.413 11.495 1.00 98.69 215 GLU A CA 1
ATOM 1654 C C . GLU A 1 215 ? -10.918 -6.516 10.810 1.00 98.69 215 GLU A C 1
ATOM 1656 O O . GLU A 1 215 ? -9.791 -6.943 10.544 1.00 98.69 215 GLU A O 1
ATOM 1661 N N . VAL A 1 216 ? -11.283 -5.263 10.529 1.00 98.81 216 VAL A N 1
ATOM 1662 C CA . VAL A 1 216 ? -10.388 -4.254 9.945 1.00 98.81 216 VAL A CA 1
ATOM 1663 C C . VAL A 1 216 ? -10.608 -2.901 10.618 1.00 98.81 216 VAL A C 1
ATOM 1665 O O . VAL A 1 216 ? -11.719 -2.372 10.596 1.00 98.81 216 VAL A O 1
ATOM 1668 N N . ASP A 1 217 ? -9.533 -2.312 11.137 1.00 98.88 217 ASP A N 1
ATOM 1669 C CA . ASP A 1 217 ? -9.442 -0.869 11.378 1.00 98.88 217 ASP A CA 1
ATOM 1670 C C . ASP A 1 217 ? -8.467 -0.266 10.372 1.00 98.88 217 ASP A C 1
ATOM 1672 O O . ASP A 1 217 ? -7.313 -0.683 10.291 1.00 98.88 217 ASP A O 1
ATOM 1676 N N . PHE A 1 218 ? -8.933 0.698 9.583 1.00 98.75 218 PHE A N 1
ATOM 1677 C CA . PHE A 1 218 ? -8.174 1.275 8.482 1.00 98.75 218 PHE A CA 1
ATOM 1678 C C . PHE A 1 218 ? -7.977 2.778 8.668 1.00 98.75 218 PHE A C 1
ATOM 1680 O O . PHE A 1 218 ? -8.929 3.547 8.579 1.00 98.75 218 PHE A O 1
ATOM 1687 N N . ILE A 1 219 ? -6.736 3.203 8.891 1.00 98.75 219 ILE A N 1
ATOM 1688 C CA . ILE A 1 219 ? -6.331 4.607 8.860 1.00 98.75 219 ILE A CA 1
ATOM 1689 C C . ILE A 1 219 ? -5.992 4.987 7.416 1.00 98.75 219 ILE A C 1
ATOM 1691 O O . ILE A 1 219 ? -5.009 4.496 6.855 1.00 98.75 219 ILE A O 1
ATOM 1695 N N . PHE A 1 220 ? -6.776 5.887 6.824 1.00 98.25 220 PHE A N 1
ATOM 1696 C CA . PHE A 1 220 ? -6.533 6.385 5.471 1.00 98.25 220 PHE A CA 1
ATOM 1697 C C . PHE A 1 220 ? -6.151 7.867 5.497 1.00 98.25 220 PHE A C 1
ATOM 1699 O O . PHE A 1 220 ? -6.966 8.727 5.844 1.00 98.25 220 PHE A O 1
ATOM 1706 N N . ALA A 1 221 ? -4.885 8.144 5.181 1.00 97.31 221 ALA A N 1
ATOM 1707 C CA . ALA A 1 221 ? -4.272 9.458 5.298 1.00 97.31 221 ALA A CA 1
ATOM 1708 C C . ALA A 1 221 ? -4.123 10.151 3.935 1.00 97.31 221 ALA A C 1
ATOM 1710 O O . ALA A 1 221 ? -3.591 9.586 2.976 1.00 97.31 221 ALA A O 1
ATOM 1711 N N . ASN A 1 222 ? -4.545 11.409 3.858 1.00 94.94 222 ASN A N 1
ATOM 1712 C CA . ASN A 1 222 ? -4.474 12.223 2.648 1.00 94.94 222 ASN A CA 1
ATOM 1713 C C . ASN A 1 222 ? -4.107 13.673 2.989 1.00 94.94 222 ASN A C 1
ATOM 1715 O O . ASN A 1 222 ? -4.217 14.105 4.134 1.00 94.94 222 ASN A O 1
ATOM 1719 N N . VAL A 1 223 ? -3.680 14.449 1.989 1.00 92.38 223 VAL A N 1
ATOM 1720 C CA . VAL A 1 223 ? -3.346 15.860 2.220 1.00 92.38 223 VAL A CA 1
ATOM 1721 C C . VAL A 1 223 ? -4.622 16.672 2.427 1.00 92.38 223 VAL A C 1
ATOM 1723 O O . VAL A 1 223 ? -4.787 17.290 3.474 1.00 92.38 223 VAL A O 1
ATOM 1726 N N . ASN A 1 224 ? -5.542 16.643 1.463 1.00 93.00 224 ASN A N 1
ATOM 1727 C CA . ASN A 1 224 ? -6.811 17.365 1.512 1.00 93.00 224 ASN A CA 1
ATOM 1728 C C . ASN A 1 224 ? -7.993 16.388 1.436 1.00 93.00 224 ASN A C 1
ATOM 1730 O O . ASN A 1 224 ? -7.866 15.274 0.932 1.00 93.00 224 ASN A O 1
ATOM 1734 N N . GLU A 1 225 ? -9.179 16.832 1.851 1.00 93.44 225 GLU A N 1
ATOM 1735 C CA . GLU A 1 225 ? -10.406 16.019 1.793 1.00 93.44 225 GLU A CA 1
ATOM 1736 C C . GLU A 1 225 ? -10.732 15.517 0.375 1.00 93.44 225 GLU A C 1
ATOM 1738 O O . GLU A 1 225 ? -11.134 14.369 0.191 1.00 93.44 225 GLU A O 1
ATOM 1743 N N . LYS A 1 226 ? -10.499 16.352 -0.644 1.00 89.25 226 LYS A N 1
ATOM 1744 C CA . LYS A 1 226 ? -10.696 15.999 -2.061 1.00 89.25 226 LYS A CA 1
ATOM 1745 C C . LYS A 1 226 ? -9.765 14.889 -2.565 1.00 89.25 226 LYS A C 1
ATOM 1747 O O . LYS A 1 226 ? -10.017 14.330 -3.627 1.00 89.25 226 LYS A O 1
ATOM 1752 N N . ASP A 1 227 ? -8.687 14.603 -1.837 1.00 87.56 227 ASP A N 1
ATOM 1753 C CA . ASP A 1 227 ? -7.713 13.577 -2.209 1.00 87.56 227 ASP A CA 1
ATOM 1754 C C . ASP A 1 227 ? -8.129 12.188 -1.690 1.00 87.56 227 ASP A C 1
ATOM 1756 O O . ASP A 1 227 ? -7.474 11.194 -2.009 1.00 87.56 227 ASP A O 1
ATOM 1760 N N . ILE A 1 228 ? -9.208 12.096 -0.896 1.00 91.69 228 ILE A N 1
ATOM 1761 C CA . ILE A 1 228 ? -9.732 10.825 -0.384 1.00 91.69 228 ILE A CA 1
ATOM 1762 C C . ILE A 1 228 ? -10.360 10.037 -1.538 1.00 91.69 228 ILE A C 1
ATOM 1764 O O . ILE A 1 228 ? -11.505 10.253 -1.946 1.00 91.69 228 ILE A O 1
ATOM 1768 N N . LEU A 1 229 ? -9.594 9.077 -2.044 1.00 87.56 229 LEU A N 1
ATOM 1769 C CA . LEU A 1 229 ? -10.017 8.169 -3.099 1.00 87.56 229 LEU A CA 1
ATOM 1770 C C . LEU A 1 229 ? -11.168 7.273 -2.642 1.00 87.56 229 LEU A C 1
ATOM 1772 O O . LEU A 1 229 ? -11.130 6.717 -1.548 1.00 87.56 229 LEU A O 1
ATOM 1776 N N . LEU A 1 230 ? -12.164 7.098 -3.517 1.00 88.56 230 LEU A N 1
ATOM 1777 C CA . LEU A 1 230 ? -13.286 6.166 -3.326 1.00 88.56 230 LEU A CA 1
ATOM 1778 C C . LEU A 1 230 ? -14.023 6.342 -1.985 1.00 88.56 230 LEU A C 1
ATOM 1780 O O . LEU A 1 230 ? -14.571 5.386 -1.441 1.00 88.56 230 LEU A O 1
ATOM 1784 N N . ARG A 1 231 ? -14.073 7.575 -1.463 1.00 91.25 231 ARG A N 1
ATOM 1785 C CA . ARG A 1 231 ? -14.663 7.892 -0.155 1.00 91.25 231 ARG A CA 1
ATOM 1786 C C . ARG A 1 231 ? -16.060 7.304 0.048 1.00 91.25 231 ARG A C 1
ATOM 1788 O O . ARG A 1 231 ? -16.296 6.646 1.051 1.00 91.25 231 ARG A O 1
ATOM 1795 N N . GLN A 1 232 ? -16.961 7.509 -0.913 1.00 92.19 232 GLN A N 1
ATOM 1796 C CA . GLN A 1 232 ? -18.343 7.024 -0.815 1.00 92.19 232 GLN A CA 1
ATOM 1797 C C . GLN A 1 232 ? -18.410 5.497 -0.694 1.00 92.19 232 GLN A C 1
ATOM 1799 O O . GLN A 1 232 ? -19.217 4.973 0.066 1.00 92.19 232 GLN A O 1
ATOM 1804 N N . GLU A 1 233 ? -17.549 4.778 -1.419 1.00 91.75 233 GLU A N 1
ATOM 1805 C CA . GLU A 1 233 ? -17.490 3.320 -1.332 1.00 91.75 233 GLU A CA 1
ATOM 1806 C C . GLU A 1 233 ? -16.959 2.871 0.032 1.00 91.75 233 GLU A C 1
ATOM 1808 O O . GLU A 1 233 ? -17.532 1.977 0.648 1.00 91.75 233 GLU A O 1
ATOM 1813 N N . LEU A 1 234 ? -15.894 3.509 0.521 1.00 94.81 234 LEU A N 1
ATOM 1814 C CA . LEU A 1 234 ? -15.319 3.225 1.835 1.00 94.81 234 LEU A CA 1
ATOM 1815 C C . LEU A 1 234 ? -16.348 3.435 2.954 1.00 94.81 234 LEU A C 1
ATOM 1817 O O . LEU A 1 234 ? -16.569 2.538 3.769 1.00 94.81 234 LEU A O 1
ATOM 1821 N N . GLU A 1 235 ? -17.027 4.581 2.957 1.00 94.19 235 GLU A N 1
ATOM 1822 C CA . GLU A 1 235 ? -18.077 4.899 3.930 1.00 94.19 235 GLU A CA 1
ATOM 1823 C C . GLU A 1 235 ? -19.239 3.898 3.859 1.00 94.19 235 GLU A C 1
ATOM 1825 O O . GLU A 1 235 ? -19.732 3.450 4.897 1.00 94.19 235 GLU A O 1
ATOM 1830 N N . GLN A 1 236 ? -19.643 3.492 2.652 1.00 95.62 236 GLN A N 1
ATOM 1831 C CA . GLN A 1 236 ? -20.692 2.493 2.465 1.00 95.62 236 GLN A CA 1
ATOM 1832 C C . GLN A 1 236 ? -20.266 1.114 2.994 1.00 95.62 236 GLN A C 1
ATOM 1834 O O . GLN A 1 236 ? -21.027 0.483 3.726 1.00 95.62 236 GLN A O 1
ATOM 1839 N N . ILE A 1 237 ? -19.036 0.670 2.706 1.00 95.62 237 ILE A N 1
ATOM 1840 C CA . ILE A 1 237 ? -18.494 -0.591 3.233 1.00 95.62 237 ILE A CA 1
ATOM 1841 C C . ILE A 1 237 ? -18.497 -0.580 4.765 1.00 95.62 237 ILE A C 1
ATOM 1843 O O . ILE A 1 237 ? -18.962 -1.548 5.369 1.00 95.62 237 ILE A O 1
ATOM 1847 N N . ALA A 1 238 ? -18.005 0.495 5.387 1.00 96.56 238 ALA A N 1
ATOM 1848 C CA . ALA A 1 238 ? -17.949 0.618 6.843 1.00 96.56 238 ALA A CA 1
ATOM 1849 C C . ALA A 1 238 ? -19.350 0.640 7.479 1.00 96.56 238 ALA A C 1
ATOM 1851 O O . ALA A 1 238 ? -19.567 0.062 8.543 1.00 96.56 238 ALA A O 1
ATOM 1852 N N . LYS A 1 239 ? -20.325 1.267 6.811 1.00 96.94 239 LYS A N 1
ATOM 1853 C CA . LYS A 1 239 ? -21.722 1.301 7.258 1.00 96.94 239 LYS A CA 1
ATOM 1854 C C . LYS A 1 239 ? -22.388 -0.075 7.207 1.00 96.94 239 LYS A C 1
ATOM 1856 O O . LYS A 1 239 ? -23.119 -0.428 8.130 1.00 96.94 239 LYS A O 1
ATOM 1861 N N . ASP A 1 240 ? -22.136 -0.837 6.147 1.00 96.38 240 ASP A N 1
ATOM 1862 C CA . ASP A 1 240 ? -22.789 -2.130 5.918 1.00 96.38 240 ASP A CA 1
ATOM 1863 C C . ASP A 1 240 ? -22.109 -3.287 6.667 1.00 96.38 240 ASP A C 1
ATOM 1865 O O . ASP A 1 240 ? -22.693 -4.362 6.809 1.00 96.38 240 ASP A O 1
ATOM 1869 N N . ASN A 1 241 ? -20.881 -3.089 7.160 1.00 95.38 241 ASN A N 1
ATOM 1870 C CA . ASN A 1 241 ? -20.071 -4.140 7.771 1.00 95.38 241 ASN A CA 1
ATOM 1871 C C . ASN A 1 241 ? -19.508 -3.683 9.122 1.00 95.38 241 ASN A C 1
ATOM 1873 O O . ASN A 1 241 ? -18.453 -3.060 9.184 1.00 95.38 241 ASN A O 1
ATOM 1877 N N . SER A 1 242 ? -20.146 -4.085 10.226 1.00 93.06 242 SER A N 1
ATOM 1878 C CA . SER A 1 242 ? -19.762 -3.674 11.592 1.00 93.06 242 SER A CA 1
ATOM 1879 C C . SER A 1 242 ? -18.328 -4.044 12.011 1.00 93.06 242 SER A C 1
ATOM 1881 O O . SER A 1 242 ? -17.792 -3.470 12.958 1.00 93.06 242 SER A O 1
ATOM 1883 N N . GLY A 1 243 ? -17.706 -5.008 11.328 1.00 96.06 243 GLY A N 1
ATOM 1884 C CA . GLY A 1 243 ? -16.310 -5.406 11.533 1.00 96.06 243 GLY A CA 1
ATOM 1885 C C . GLY A 1 243 ? -15.286 -4.599 10.726 1.00 96.06 243 GLY A C 1
ATOM 1886 O O . GLY A 1 243 ? -14.107 -4.932 10.789 1.00 96.06 243 GLY A O 1
ATOM 1887 N N . ILE A 1 244 ? -15.711 -3.597 9.944 1.00 98.44 244 ILE A N 1
ATOM 1888 C CA . ILE A 1 244 ? -14.841 -2.746 9.121 1.00 98.44 244 ILE A CA 1
ATOM 1889 C C . ILE A 1 244 ? -15.016 -1.289 9.553 1.00 98.44 244 ILE A C 1
ATOM 1891 O O . ILE A 1 244 ? -16.108 -0.730 9.472 1.00 98.44 244 ILE A O 1
ATOM 1895 N N . ARG A 1 245 ? -13.932 -0.659 9.999 1.00 98.44 245 ARG A N 1
ATOM 1896 C CA . ARG A 1 245 ? -13.914 0.726 10.486 1.00 98.44 245 ARG A CA 1
ATOM 1897 C C . ARG A 1 245 ? -12.859 1.515 9.730 1.00 98.44 245 ARG A C 1
ATOM 1899 O O . ARG A 1 245 ? -11.746 1.034 9.529 1.00 98.44 245 ARG A O 1
ATOM 1906 N N . ILE A 1 246 ? -13.215 2.721 9.299 1.00 98.19 246 ILE A N 1
ATOM 1907 C CA . ILE A 1 246 ? -12.356 3.569 8.470 1.00 98.19 246 ILE A CA 1
ATOM 1908 C C . ILE A 1 246 ? -12.182 4.914 9.164 1.00 98.19 246 ILE A C 1
ATOM 1910 O O . ILE A 1 246 ? -13.155 5.593 9.489 1.00 98.19 246 ILE A O 1
ATOM 1914 N N . HIS A 1 247 ? -10.927 5.281 9.390 1.00 98.25 247 HIS A N 1
ATOM 1915 C CA . HIS A 1 247 ? -10.503 6.464 10.122 1.00 98.25 247 HIS A CA 1
ATOM 1916 C C . HIS A 1 247 ? -9.718 7.362 9.169 1.00 98.25 247 HIS A C 1
ATOM 1918 O O . HIS A 1 247 ? -8.587 7.058 8.790 1.00 98.25 247 HIS A O 1
ATOM 1924 N N . HIS A 1 248 ? -10.318 8.471 8.748 1.00 98.12 248 HIS A N 1
ATOM 1925 C CA . HIS A 1 248 ? -9.657 9.40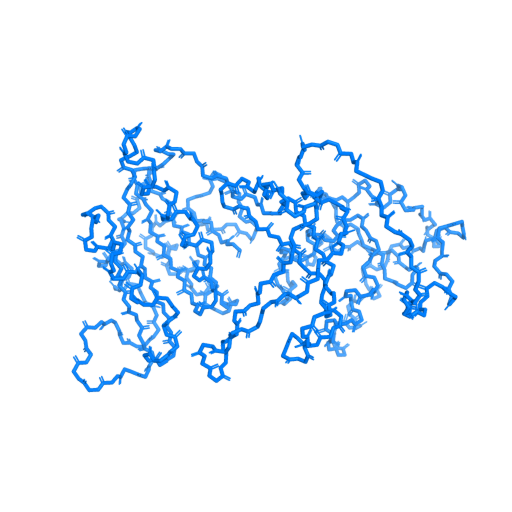7 7.843 1.00 98.12 248 HIS A CA 1
ATOM 1926 C C . HIS A 1 248 ? -8.745 10.375 8.603 1.00 98.12 248 HIS A C 1
ATOM 1928 O O . HIS A 1 248 ? -9.128 10.910 9.649 1.00 98.12 248 HIS A O 1
ATOM 1934 N N . VAL A 1 249 ? -7.560 10.639 8.050 1.00 98.38 249 VAL A N 1
ATOM 1935 C CA . VAL A 1 249 ? -6.577 11.592 8.588 1.00 98.38 249 VAL A CA 1
ATOM 1936 C C . VAL A 1 249 ? -6.189 12.583 7.495 1.00 98.38 249 VAL A C 1
ATOM 1938 O O . VAL A 1 249 ? -5.819 12.167 6.399 1.00 98.38 249 VAL A O 1
ATOM 1941 N N . LEU A 1 250 ? -6.278 13.884 7.780 1.00 97.88 250 LEU A N 1
ATOM 1942 C CA . LEU A 1 250 ? -5.984 14.940 6.809 1.00 97.88 250 LEU A CA 1
ATOM 1943 C C . LEU A 1 250 ? -4.894 15.890 7.299 1.00 97.88 250 LEU A C 1
ATOM 1945 O O . LEU A 1 250 ? -4.948 16.363 8.434 1.00 97.88 250 LEU A O 1
ATOM 1949 N N . ASN A 1 251 ? -3.950 16.246 6.425 1.00 96.44 251 ASN A N 1
ATOM 1950 C CA . ASN A 1 251 ? -3.008 17.335 6.707 1.00 96.44 251 ASN A CA 1
ATOM 1951 C C . ASN A 1 251 ? -3.719 18.697 6.722 1.00 96.44 251 ASN A C 1
ATOM 1953 O O . ASN A 1 251 ? -3.497 19.495 7.629 1.00 96.44 251 ASN A O 1
ATOM 1957 N N . ASN A 1 252 ? -4.598 18.921 5.743 1.00 96.19 252 ASN A N 1
ATOM 1958 C CA . ASN A 1 252 ? -5.340 20.157 5.515 1.00 96.19 252 ASN A CA 1
ATOM 1959 C C . ASN A 1 252 ? -6.854 19.869 5.609 1.00 96.19 252 ASN A C 1
ATOM 1961 O O . ASN A 1 252 ? -7.528 19.753 4.577 1.00 96.19 252 ASN A O 1
ATOM 1965 N N . PRO A 1 253 ? -7.399 19.673 6.822 1.00 96.50 253 PRO A N 1
ATOM 1966 C CA . PRO A 1 253 ? -8.815 19.372 6.995 1.00 96.50 253 PRO A CA 1
ATOM 1967 C C . PRO A 1 253 ? -9.712 20.588 6.685 1.00 96.50 253 PRO A C 1
ATOM 1969 O O . PRO A 1 253 ? -9.310 21.725 6.950 1.00 96.50 253 PRO A O 1
ATOM 1972 N N . PRO A 1 254 ? -10.939 20.375 6.174 1.00 96.06 254 PRO A N 1
ATOM 1973 C CA . PRO A 1 254 ? -11.955 21.423 6.086 1.00 96.06 254 PRO A CA 1
ATOM 1974 C C . PRO A 1 254 ? -12.456 21.834 7.482 1.00 96.06 254 PRO A C 1
ATOM 1976 O O . PRO A 1 254 ? -12.254 21.129 8.476 1.00 96.06 254 PRO A O 1
ATOM 1979 N N . GLU A 1 255 ? -13.166 22.962 7.564 1.00 96.12 255 GLU A N 1
ATOM 1980 C CA . GLU A 1 255 ? -13.869 23.349 8.790 1.00 96.12 255 GLU A CA 1
ATOM 1981 C C . GLU A 1 255 ? -14.891 22.271 9.193 1.00 96.12 255 GLU A C 1
ATOM 1983 O O . GLU A 1 255 ? -15.599 21.717 8.354 1.00 96.12 255 GLU A O 1
ATOM 1988 N N . GLY A 1 256 ? -14.953 21.951 10.488 1.00 95.75 256 GLY A N 1
ATOM 1989 C CA . GLY A 1 256 ? -15.854 20.921 11.012 1.00 95.75 256 GLY A CA 1
ATOM 1990 C C . GLY A 1 256 ? -15.368 19.477 10.836 1.00 95.75 256 GLY A C 1
ATOM 1991 O O . GLY A 1 256 ? -16.119 18.555 11.148 1.00 95.75 256 GLY A O 1
ATOM 1992 N N . TRP A 1 257 ? -14.131 19.253 10.377 1.00 97.00 257 TRP A N 1
ATOM 1993 C CA . TRP A 1 257 ? -13.550 17.913 10.282 1.00 97.00 257 TRP A CA 1
ATOM 1994 C C . TRP A 1 257 ? -13.471 17.210 11.642 1.00 97.00 257 TRP A C 1
ATOM 1996 O O . TRP A 1 257 ? -12.924 17.741 12.607 1.00 97.00 257 TRP A O 1
ATOM 2006 N N . THR A 1 258 ? -13.978 15.980 11.700 1.00 94.69 258 THR A N 1
ATOM 2007 C CA . THR A 1 258 ? -14.018 15.165 12.925 1.00 94.69 258 THR A CA 1
ATOM 2008 C C . THR A 1 258 ? -13.005 14.019 12.931 1.00 94.69 258 THR A C 1
ATOM 2010 O O . THR A 1 258 ? -12.937 13.267 13.904 1.00 94.69 258 THR A O 1
ATOM 2013 N N . GLY A 1 259 ? -12.260 13.837 11.837 1.00 95.69 259 GLY A N 1
ATOM 2014 C CA . GLY A 1 259 ? -11.234 12.804 11.710 1.00 95.69 259 GLY A CA 1
ATOM 2015 C C . GLY A 1 259 ? -9.897 13.211 12.334 1.00 95.69 259 GLY A C 1
ATOM 2016 O O . GLY A 1 259 ? -9.791 14.193 13.069 1.00 95.69 259 GLY A O 1
ATOM 2017 N N . GLY A 1 260 ? -8.846 12.453 12.024 1.00 97.50 260 GLY A N 1
ATOM 2018 C CA . GLY A 1 260 ? -7.486 12.803 12.429 1.00 97.50 260 GLY A CA 1
ATOM 2019 C C . GLY A 1 260 ? -6.957 14.014 11.665 1.00 97.50 260 GLY A C 1
ATOM 2020 O O . GLY A 1 260 ? -7.353 14.262 10.523 1.00 97.50 260 GLY A O 1
ATOM 2021 N N . VAL A 1 261 ? -6.048 14.754 12.297 1.00 98.12 261 VAL A N 1
ATOM 2022 C CA . VAL A 1 261 ? -5.423 15.957 11.734 1.00 98.12 261 VAL A CA 1
ATOM 2023 C C . VAL A 1 261 ? -3.904 15.827 11.788 1.00 98.12 261 VAL A C 1
ATOM 2025 O O . VAL A 1 261 ? -3.352 15.427 12.813 1.00 98.12 261 VAL A O 1
ATOM 2028 N N . GLY A 1 262 ? -3.235 16.199 10.698 1.00 97.06 262 GLY A N 1
ATOM 2029 C CA . GLY A 1 262 ? -1.785 16.124 10.549 1.00 97.06 262 GLY A CA 1
ATOM 2030 C C . GLY A 1 262 ? -1.316 14.781 9.991 1.00 97.06 262 GLY A C 1
ATOM 2031 O O . GLY A 1 262 ? -2.001 14.153 9.189 1.00 97.06 262 GLY A O 1
ATOM 2032 N N . PHE A 1 263 ? -0.121 14.355 10.395 1.00 97.00 263 PHE A N 1
ATOM 2033 C CA . PHE A 1 263 ? 0.405 13.034 10.051 1.00 97.00 263 PHE A CA 1
ATOM 2034 C C . PHE A 1 263 ? -0.107 11.967 11.019 1.00 97.00 263 PHE A C 1
ATOM 2036 O O . PHE A 1 263 ? -0.354 12.248 12.194 1.00 97.00 263 PHE A O 1
ATOM 2043 N N . VAL A 1 264 ? -0.210 10.727 10.533 1.00 98.00 264 VAL A N 1
ATOM 2044 C CA . VAL A 1 264 ? -0.501 9.568 11.385 1.00 98.00 264 VAL A CA 1
ATOM 2045 C C . VAL A 1 264 ? 0.574 9.462 12.467 1.00 98.00 264 VAL A C 1
ATOM 2047 O O . VAL A 1 264 ? 1.768 9.537 12.175 1.00 98.00 264 VAL A O 1
ATOM 2050 N N . ASN A 1 265 ? 0.150 9.309 13.719 1.00 97.69 265 ASN A N 1
ATOM 2051 C CA . ASN A 1 265 ? 1.028 9.293 14.886 1.00 97.69 265 ASN A CA 1
ATOM 2052 C C . ASN A 1 265 ? 0.691 8.132 15.840 1.00 97.69 265 ASN A C 1
ATOM 2054 O O . ASN A 1 265 ? -0.273 7.392 15.631 1.00 97.69 265 ASN A O 1
ATOM 2058 N N . ALA A 1 266 ? 1.501 7.978 16.891 1.00 98.19 266 ALA A N 1
ATOM 2059 C CA . ALA A 1 266 ? 1.373 6.896 17.867 1.00 98.19 266 ALA A CA 1
ATOM 2060 C C . ALA A 1 266 ? 0.010 6.880 18.582 1.00 98.19 266 ALA A C 1
ATOM 2062 O O . ALA A 1 266 ? -0.546 5.805 18.812 1.00 98.19 266 ALA A O 1
ATOM 2063 N N . ASP A 1 267 ? -0.553 8.054 18.879 1.00 98.19 267 ASP A N 1
ATOM 2064 C CA . ASP A 1 267 ? -1.845 8.178 19.557 1.00 98.19 267 A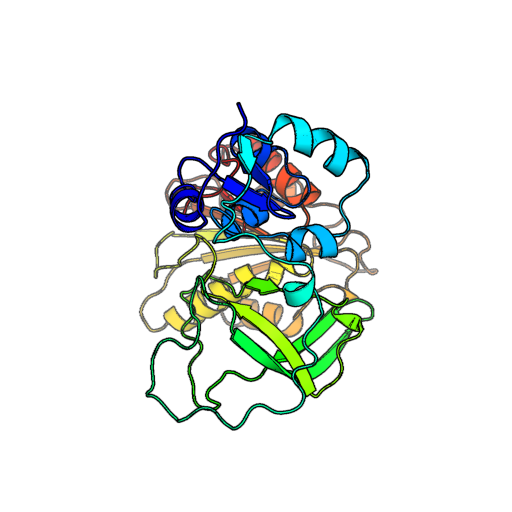SP A CA 1
ATOM 2065 C C . ASP A 1 267 ? -2.991 7.706 18.661 1.00 98.19 267 ASP A C 1
ATOM 2067 O O . ASP A 1 267 ? -3.861 6.962 19.107 1.00 98.19 267 ASP A O 1
ATOM 2071 N N . MET A 1 268 ? -2.978 8.091 17.380 1.00 98.56 268 MET A N 1
ATOM 2072 C CA . MET A 1 268 ? -3.966 7.627 16.400 1.00 98.56 268 MET A CA 1
ATOM 2073 C C . MET A 1 268 ? -3.910 6.108 16.236 1.00 98.56 268 MET A C 1
ATOM 2075 O O . MET A 1 268 ? -4.952 5.455 16.260 1.00 98.56 268 MET A O 1
ATOM 2079 N N . ILE A 1 269 ? -2.704 5.540 16.119 1.00 98.56 269 ILE A N 1
ATOM 2080 C CA . ILE A 1 269 ? -2.522 4.089 15.992 1.00 98.56 269 ILE A CA 1
ATOM 2081 C C . ILE A 1 269 ? -3.018 3.375 17.250 1.00 98.56 269 ILE A C 1
ATOM 2083 O O . ILE A 1 269 ? -3.803 2.442 17.141 1.00 98.56 269 ILE A O 1
ATOM 2087 N N . SER A 1 270 ? -2.630 3.841 18.436 1.00 98.19 270 SER A N 1
ATOM 2088 C CA . SER A 1 270 ? -3.045 3.227 19.706 1.00 98.19 270 SER A CA 1
ATOM 2089 C C . SER A 1 270 ? -4.548 3.342 19.958 1.00 98.19 270 SER A C 1
ATOM 2091 O O . SER A 1 270 ? -5.140 2.479 20.600 1.00 98.19 270 SER A O 1
ATOM 2093 N N . LYS A 1 271 ? -5.171 4.422 19.475 1.00 98.19 271 LYS A N 1
ATOM 2094 C CA . LYS A 1 271 ? -6.604 4.673 19.634 1.00 98.19 271 LYS A CA 1
ATOM 2095 C C . LYS A 1 271 ? -7.455 3.820 18.699 1.00 98.19 271 LYS A C 1
ATOM 2097 O O . LYS A 1 271 ? -8.549 3.419 19.092 1.00 98.19 271 LYS A O 1
ATOM 2102 N N . TRP A 1 272 ? -7.013 3.635 17.458 1.00 98.50 272 TRP A N 1
ATOM 2103 C CA . TRP A 1 272 ? -7.862 3.095 16.396 1.00 98.50 272 TRP A CA 1
ATOM 2104 C C . TRP A 1 272 ? -7.464 1.706 15.915 1.00 98.50 272 TRP A C 1
ATOM 2106 O O . TRP A 1 272 ? -8.344 0.962 15.501 1.00 98.50 272 TRP A O 1
ATOM 2116 N N . LEU A 1 273 ? -6.182 1.343 15.942 1.00 98.56 273 LEU A N 1
ATOM 2117 C CA . LEU A 1 273 ? -5.728 0.034 15.469 1.00 98.56 273 LEU A CA 1
ATOM 2118 C C . LEU A 1 273 ? -5.715 -1.001 16.608 1.00 98.56 273 LEU A C 1
ATOM 2120 O O . LEU A 1 273 ? -5.606 -0.630 17.780 1.00 98.56 273 LEU A O 1
ATOM 2124 N N . PRO A 1 274 ? -5.820 -2.307 16.292 1.00 98.12 274 PRO A N 1
ATOM 2125 C CA . PRO A 1 274 ? -5.739 -3.362 17.300 1.00 98.12 274 PRO A CA 1
ATOM 2126 C C . PRO A 1 274 ? -4.384 -3.386 18.004 1.00 98.12 274 PRO A C 1
ATOM 2128 O O . PRO A 1 274 ? -3.357 -3.372 17.343 1.00 98.12 274 PRO A O 1
ATOM 2131 N N . ALA A 1 275 ? -4.373 -3.518 19.333 1.00 98.00 275 ALA A N 1
ATOM 2132 C CA . ALA A 1 275 ? -3.134 -3.676 20.095 1.00 98.00 275 ALA A CA 1
ATOM 2133 C C . ALA A 1 275 ? -2.305 -4.896 19.622 1.00 98.00 275 ALA A C 1
ATOM 2135 O O . ALA A 1 275 ? -2.892 -5.874 19.146 1.00 98.00 275 ALA A O 1
ATOM 2136 N N . PRO A 1 276 ? -0.966 -4.884 19.784 1.00 97.94 276 PRO A N 1
ATOM 2137 C CA . PRO A 1 276 ? -0.108 -5.981 19.344 1.00 97.94 276 PRO A CA 1
ATOM 2138 C C . PRO A 1 276 ? -0.525 -7.334 19.937 1.00 97.94 276 PRO A C 1
ATOM 2140 O O . PRO A 1 276 ? -0.632 -7.485 21.154 1.00 97.94 276 PRO A O 1
ATOM 2143 N N . ALA A 1 277 ? -0.719 -8.326 19.069 1.00 97.88 277 ALA A N 1
ATOM 2144 C CA . ALA A 1 277 ? -0.898 -9.731 19.427 1.00 97.88 277 ALA A CA 1
ATOM 2145 C C . ALA A 1 277 ? -0.520 -10.632 18.239 1.00 97.88 277 ALA A C 1
ATOM 2147 O O . ALA A 1 277 ? -0.415 -10.160 17.104 1.00 97.88 277 ALA A O 1
ATOM 2148 N N . ASP A 1 278 ? -0.331 -11.928 18.490 1.00 96.19 278 ASP A N 1
ATOM 2149 C CA . ASP A 1 278 ? 0.096 -12.895 17.465 1.00 96.19 278 ASP A CA 1
ATOM 2150 C C . ASP A 1 278 ? -0.950 -13.103 16.355 1.00 96.19 278 ASP A C 1
ATOM 2152 O O . ASP A 1 278 ? -0.616 -13.515 15.247 1.00 96.19 278 ASP A O 1
ATOM 2156 N N . ASP A 1 279 ? -2.218 -12.791 16.636 1.00 97.06 279 ASP A N 1
ATOM 2157 C CA . ASP A 1 279 ? -3.345 -12.889 15.704 1.00 97.06 279 ASP A CA 1
ATOM 2158 C C . ASP A 1 279 ? -3.749 -11.539 15.082 1.00 97.06 279 ASP A C 1
ATOM 2160 O O . ASP A 1 279 ? -4.855 -11.407 14.545 1.00 97.06 279 ASP A O 1
ATOM 2164 N N . ILE A 1 280 ? -2.853 -10.547 15.146 1.00 98.31 280 ILE A N 1
ATOM 2165 C CA . ILE A 1 280 ? -2.994 -9.207 14.568 1.00 98.31 280 ILE A CA 1
ATOM 2166 C C . ILE A 1 280 ? -1.946 -9.002 13.481 1.00 98.31 280 ILE A C 1
ATOM 2168 O O . ILE A 1 280 ? -0.786 -9.374 13.648 1.00 98.31 280 ILE A O 1
ATOM 2172 N N . LYS A 1 281 ? -2.334 -8.351 12.381 1.00 98.38 281 LYS A N 1
ATOM 2173 C CA . LYS A 1 281 ? -1.388 -7.924 11.343 1.00 98.38 281 LYS A CA 1
ATOM 2174 C C . LYS A 1 281 ? -1.600 -6.463 10.974 1.00 98.38 281 LYS A C 1
ATOM 2176 O O . LYS A 1 281 ? -2.731 -6.031 10.754 1.00 98.38 281 LYS A O 1
ATOM 2181 N N . ILE A 1 282 ? -0.502 -5.720 10.896 1.00 98.62 282 ILE A N 1
ATOM 2182 C CA . ILE A 1 282 ? -0.468 -4.354 10.395 1.00 98.62 282 ILE A CA 1
ATOM 2183 C C . ILE A 1 282 ? -0.094 -4.367 8.918 1.00 98.62 282 ILE A C 1
ATOM 2185 O O . ILE A 1 282 ? 0.910 -4.964 8.536 1.00 98.62 282 ILE A O 1
ATOM 2189 N N . LEU A 1 283 ? -0.898 -3.704 8.095 1.00 98.25 283 LEU A N 1
ATOM 2190 C CA . LEU A 1 283 ? -0.670 -3.550 6.665 1.00 98.25 283 LEU A CA 1
ATOM 2191 C C . LEU A 1 283 ? -0.375 -2.087 6.342 1.00 98.25 283 LEU A C 1
ATOM 2193 O O . LEU A 1 283 ? -1.153 -1.207 6.711 1.00 98.25 283 LEU A O 1
ATOM 2197 N N . LEU A 1 284 ? 0.721 -1.829 5.633 1.00 97.31 284 LEU A N 1
ATOM 2198 C CA . LEU A 1 284 ? 1.183 -0.487 5.284 1.00 97.31 284 LEU A CA 1
ATOM 2199 C C . LEU A 1 284 ? 1.276 -0.337 3.762 1.00 97.31 284 LEU A C 1
ATOM 2201 O O . LEU A 1 284 ? 1.856 -1.192 3.102 1.00 97.31 284 LEU A O 1
ATOM 2205 N N . CYS A 1 285 ? 0.743 0.744 3.193 1.00 93.19 285 CYS A N 1
ATOM 2206 C CA . CYS A 1 285 ? 0.983 1.082 1.784 1.00 93.19 285 CYS A CA 1
ATOM 2207 C C . CYS A 1 285 ? 0.884 2.593 1.548 1.00 93.19 285 CYS A C 1
ATOM 2209 O O . CYS A 1 285 ? -0.126 3.224 1.855 1.00 93.19 285 CYS A O 1
ATOM 2211 N N . GLY A 1 286 ? 1.925 3.204 0.998 1.00 90.50 286 GLY A N 1
ATOM 2212 C CA . GLY A 1 286 ? 1.980 4.648 0.811 1.00 90.50 286 GLY A CA 1
ATOM 2213 C C . GLY A 1 286 ? 3.391 5.128 0.480 1.00 90.50 286 GLY A C 1
ATOM 2214 O O . GLY A 1 286 ? 4.272 4.309 0.226 1.00 90.50 286 GLY A O 1
ATOM 2215 N N . PRO A 1 287 ? 3.629 6.450 0.489 1.00 84.88 287 PRO A N 1
ATOM 2216 C CA . PRO A 1 287 ? 4.934 7.016 0.154 1.00 84.88 287 PRO A CA 1
ATOM 2217 C C . PRO A 1 287 ? 6.065 6.496 1.065 1.00 84.88 287 PRO A C 1
ATOM 2219 O O . PRO A 1 287 ? 5.828 6.324 2.265 1.00 84.88 287 PRO A O 1
ATOM 2222 N N . PRO A 1 288 ? 7.311 6.338 0.571 1.00 84.38 288 PRO A N 1
ATOM 2223 C CA . PRO A 1 288 ? 8.419 5.798 1.368 1.00 84.38 288 PRO A CA 1
ATOM 2224 C C . PRO A 1 288 ? 8.648 6.490 2.728 1.00 84.38 288 PRO A C 1
ATOM 2226 O O . PRO A 1 288 ? 8.820 5.782 3.726 1.00 84.38 288 PRO A O 1
ATOM 2229 N N . PRO A 1 289 ? 8.558 7.836 2.847 1.00 87.50 289 PRO A N 1
ATOM 2230 C CA . PRO A 1 289 ? 8.677 8.502 4.147 1.00 87.50 289 PRO A CA 1
ATOM 2231 C C . PRO A 1 289 ? 7.586 8.087 5.143 1.00 87.50 289 PRO A C 1
ATOM 2233 O O . PRO A 1 289 ? 7.855 7.936 6.334 1.00 87.50 289 PRO A O 1
ATOM 2236 N N . MET A 1 290 ? 6.362 7.864 4.654 1.00 92.56 290 MET A N 1
ATOM 2237 C CA . MET A 1 290 ? 5.254 7.385 5.476 1.00 92.56 290 MET A CA 1
ATOM 2238 C C . MET A 1 290 ? 5.511 5.953 5.946 1.00 92.56 290 MET A C 1
ATOM 2240 O O . MET A 1 290 ? 5.362 5.682 7.133 1.00 92.56 290 MET A O 1
ATOM 2244 N N . ILE A 1 291 ? 5.930 5.050 5.053 1.00 92.69 291 ILE A N 1
ATOM 2245 C CA . ILE A 1 291 ? 6.225 3.654 5.410 1.00 92.69 291 ILE A CA 1
ATOM 2246 C C . ILE A 1 291 ? 7.320 3.581 6.476 1.00 92.69 291 ILE A C 1
ATOM 2248 O O . ILE A 1 291 ? 7.139 2.904 7.488 1.00 92.69 291 ILE A O 1
ATOM 2252 N N . SER A 1 292 ? 8.417 4.319 6.288 1.00 91.44 292 SER A N 1
ATOM 2253 C CA . SER A 1 292 ? 9.521 4.374 7.252 1.00 91.44 292 SER A CA 1
ATOM 2254 C C . SER A 1 292 ? 9.055 4.877 8.625 1.00 91.44 292 SER A C 1
ATOM 2256 O O . SER A 1 292 ? 9.303 4.232 9.647 1.00 91.44 292 SER A O 1
ATOM 2258 N N . ALA A 1 293 ? 8.286 5.972 8.659 1.00 95.44 293 ALA A N 1
ATOM 2259 C CA . ALA A 1 293 ? 7.725 6.497 9.901 1.00 95.44 293 ALA A CA 1
ATOM 2260 C C . ALA A 1 293 ? 6.774 5.500 10.584 1.00 95.44 293 ALA A C 1
ATOM 2262 O O . ALA A 1 293 ? 6.864 5.302 11.796 1.00 95.44 293 ALA A O 1
ATOM 2263 N N . MET A 1 294 ? 5.887 4.851 9.821 1.00 97.69 294 MET A N 1
ATOM 2264 C CA . MET A 1 294 ? 4.919 3.898 10.367 1.00 97.69 294 MET A CA 1
ATOM 2265 C C . MET A 1 294 ? 5.609 2.668 10.949 1.00 97.69 294 MET A C 1
ATOM 2267 O O . MET A 1 294 ? 5.274 2.310 12.073 1.00 97.69 294 MET A O 1
ATOM 2271 N N . LYS A 1 295 ? 6.614 2.093 10.264 1.00 96.00 295 LYS A N 1
ATOM 2272 C CA . LYS A 1 295 ? 7.420 0.973 10.791 1.00 96.00 295 LYS A CA 1
ATOM 2273 C C . LYS A 1 295 ? 8.000 1.316 12.173 1.00 96.00 295 LYS A C 1
ATOM 2275 O O . LYS A 1 295 ? 7.795 0.559 13.123 1.00 96.00 295 LYS A O 1
ATOM 2280 N N . ASN A 1 296 ? 8.620 2.492 12.307 1.00 96.19 296 ASN A N 1
ATOM 2281 C CA . ASN A 1 296 ? 9.221 2.954 13.564 1.00 96.19 296 ASN A CA 1
ATOM 2282 C C . ASN A 1 296 ? 8.184 3.194 14.672 1.00 96.19 296 ASN A C 1
ATOM 2284 O O . ASN A 1 296 ? 8.389 2.788 15.816 1.00 96.19 296 ASN A O 1
ATOM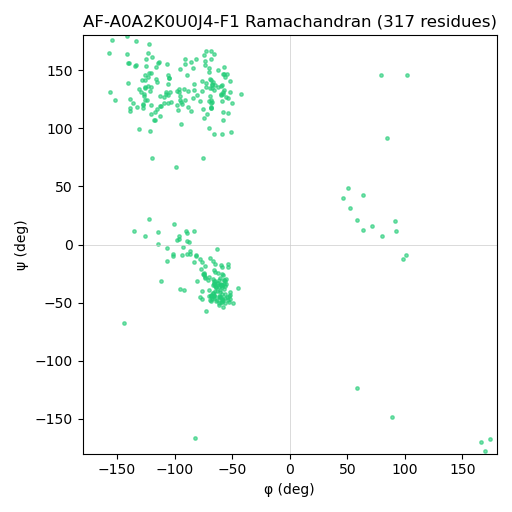 2288 N N . ILE A 1 297 ? 7.057 3.839 14.350 1.00 98.19 297 ILE A N 1
ATOM 2289 C CA . ILE A 1 297 ? 6.007 4.109 15.339 1.00 98.19 297 ILE A CA 1
ATOM 2290 C C . ILE A 1 297 ? 5.389 2.796 15.821 1.00 98.19 297 ILE A C 1
ATOM 2292 O O . ILE A 1 297 ? 5.253 2.602 17.026 1.00 98.19 297 ILE A O 1
ATOM 2296 N N . THR A 1 298 ? 5.063 1.868 14.920 1.00 97.56 298 THR A N 1
ATOM 2297 C CA . THR A 1 298 ? 4.526 0.563 15.323 1.00 97.56 298 THR A CA 1
ATOM 2298 C C . THR A 1 298 ? 5.532 -0.232 16.157 1.00 97.56 298 THR A C 1
ATOM 2300 O O . THR A 1 298 ? 5.156 -0.781 17.185 1.00 97.56 298 THR A O 1
ATOM 2303 N N . GLU A 1 299 ? 6.826 -0.222 15.831 1.00 96.62 299 GLU A N 1
ATOM 2304 C CA . GLU A 1 299 ? 7.836 -0.865 16.687 1.00 96.62 299 GLU A CA 1
ATOM 2305 C C . GLU A 1 299 ? 7.842 -0.254 18.103 1.00 96.62 299 GLU A C 1
ATOM 2307 O O . GLU A 1 299 ? 7.821 -0.981 19.096 1.00 96.62 299 GLU A O 1
ATOM 2312 N N . SER A 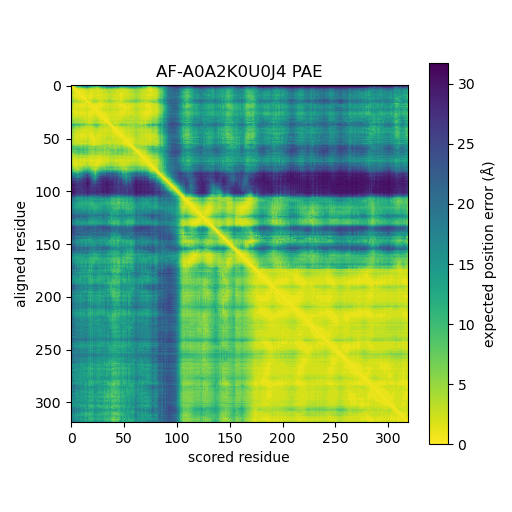1 300 ? 7.744 1.078 18.216 1.00 97.62 300 SER A N 1
ATOM 2313 C CA . SER A 1 300 ? 7.667 1.768 19.516 1.00 97.62 300 SER A CA 1
ATOM 2314 C C . SER A 1 300 ? 6.403 1.448 20.327 1.00 97.62 300 SER A C 1
ATOM 2316 O O . SER A 1 300 ? 6.409 1.564 21.551 1.00 97.62 300 SER A O 1
ATOM 2318 N N . LEU A 1 301 ? 5.332 1.016 19.654 1.00 98.00 301 LEU A N 1
ATOM 2319 C CA . LEU A 1 301 ? 4.063 0.610 20.262 1.00 98.00 301 LEU A CA 1
ATOM 2320 C C . LEU A 1 301 ? 4.025 -0.882 20.634 1.00 98.00 301 LEU A C 1
ATOM 2322 O O . LEU A 1 301 ? 3.000 -1.366 21.111 1.00 98.00 301 LEU A O 1
ATOM 2326 N N . GLY A 1 302 ? 5.129 -1.609 20.441 1.00 97.25 302 GLY A N 1
ATOM 2327 C CA . GLY A 1 302 ? 5.271 -3.008 20.850 1.00 97.25 302 GLY A CA 1
ATOM 2328 C C . GLY A 1 302 ? 4.891 -4.034 19.783 1.00 97.25 302 GLY A C 1
ATOM 2329 O O . GLY A 1 302 ? 4.779 -5.217 20.100 1.00 97.25 302 GLY A O 1
ATOM 2330 N N . TYR A 1 303 ? 4.703 -3.614 18.529 1.00 97.94 303 TYR A N 1
ATOM 2331 C CA . TYR A 1 303 ? 4.610 -4.551 17.410 1.00 97.94 303 TYR A CA 1
ATOM 2332 C C . TYR A 1 303 ? 5.999 -5.117 17.079 1.00 97.94 303 TYR A C 1
ATOM 2334 O O . TYR A 1 303 ? 7.028 -4.487 17.331 1.00 97.94 303 TYR A O 1
ATOM 2342 N N . GLN A 1 304 ? 6.038 -6.310 16.491 1.00 96.69 304 GLN A N 1
ATOM 2343 C CA . GLN A 1 304 ? 7.271 -6.931 16.026 1.00 96.69 304 GLN A CA 1
ATOM 2344 C C . GLN A 1 304 ? 7.948 -6.046 14.982 1.00 96.69 304 GLN A C 1
ATOM 2346 O O . GLN A 1 304 ? 7.301 -5.543 14.065 1.00 96.69 304 GLN A O 1
ATOM 2351 N N . LYS A 1 305 ? 9.269 -5.904 15.102 1.00 94.44 305 LYS A N 1
ATOM 2352 C CA . LYS A 1 305 ? 10.076 -5.111 14.179 1.00 94.44 305 LYS A CA 1
ATOM 2353 C C . LYS A 1 305 ? 9.847 -5.538 12.727 1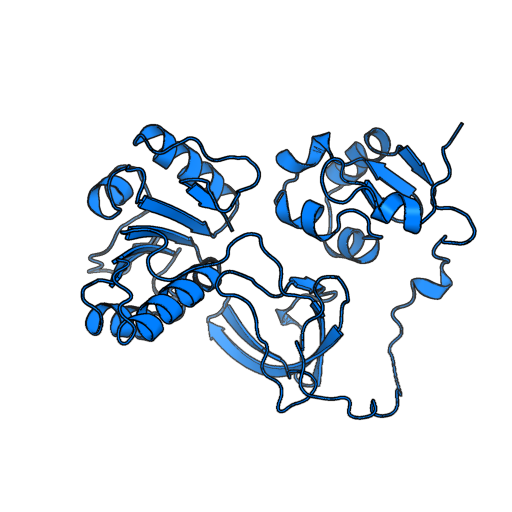.00 94.44 305 LYS A C 1
ATOM 2355 O O . LYS A 1 305 ? 10.026 -6.705 12.377 1.00 94.44 305 LYS A O 1
ATOM 2360 N N . ALA A 1 306 ? 9.497 -4.571 11.883 1.00 91.62 306 ALA A N 1
ATOM 2361 C CA . ALA A 1 306 ? 9.316 -4.795 10.457 1.00 91.62 306 ALA A CA 1
ATOM 2362 C C . ALA A 1 306 ? 10.651 -5.137 9.778 1.00 91.62 306 ALA A C 1
ATOM 2364 O O . ALA A 1 306 ? 11.685 -4.527 10.062 1.00 91.62 306 ALA A O 1
ATOM 2365 N N . ARG A 1 307 ? 10.622 -6.087 8.841 1.00 85.88 307 ARG A N 1
ATOM 2366 C CA . ARG A 1 307 ? 11.761 -6.381 7.961 1.00 85.88 307 ARG A CA 1
ATOM 2367 C C . ARG A 1 307 ? 11.913 -5.294 6.889 1.00 85.88 307 ARG A C 1
ATOM 2369 O O . ARG A 1 307 ? 10.973 -4.531 6.627 1.00 85.88 307 ARG A O 1
ATOM 2376 N N . SER A 1 308 ? 13.087 -5.235 6.258 1.00 77.56 308 SER A N 1
ATOM 2377 C CA . SER A 1 308 ? 13.306 -4.394 5.072 1.00 77.56 308 SER A CA 1
ATOM 2378 C C . SER A 1 308 ? 12.318 -4.787 3.972 1.00 77.56 308 SER A C 1
ATOM 2380 O O . SER A 1 308 ? 11.500 -3.965 3.566 1.00 77.56 308 SER A O 1
ATOM 2382 N N . VAL A 1 309 ? 12.296 -6.084 3.641 1.00 80.12 309 VAL A N 1
ATOM 2383 C CA . VAL A 1 309 ? 11.347 -6.729 2.723 1.00 80.12 309 VAL A CA 1
ATOM 2384 C C . VAL A 1 309 ? 10.341 -7.548 3.525 1.00 80.12 309 VAL A C 1
ATOM 2386 O O . VAL A 1 309 ? 10.726 -8.453 4.275 1.00 80.12 309 VAL A O 1
ATOM 2389 N N . SER A 1 310 ? 9.055 -7.236 3.375 1.00 87.62 310 SER A N 1
ATOM 2390 C CA . SER A 1 310 ? 7.990 -7.911 4.113 1.00 87.62 310 SER A CA 1
ATOM 2391 C C . SER A 1 310 ? 7.747 -9.333 3.612 1.00 87.62 310 SER A C 1
ATOM 2393 O O . SER A 1 310 ? 7.712 -9.607 2.412 1.00 87.62 310 SER A O 1
ATOM 2395 N N . LYS A 1 311 ? 7.533 -10.252 4.554 1.00 88.81 311 LYS A N 1
ATOM 2396 C CA . LYS A 1 311 ? 7.084 -11.621 4.289 1.00 88.81 311 LYS A CA 1
ATOM 2397 C C . LYS A 1 311 ? 5.701 -11.852 4.869 1.00 88.81 311 LYS A C 1
ATOM 2399 O O . LYS A 1 311 ? 5.286 -11.178 5.810 1.00 88.81 311 LYS A O 1
ATOM 2404 N N . LEU A 1 312 ? 4.981 -12.821 4.310 1.00 88.19 312 LEU A N 1
ATOM 2405 C CA . LEU A 1 312 ? 3.586 -13.075 4.662 1.00 88.19 312 LEU A CA 1
ATOM 2406 C C . LEU A 1 312 ? 3.393 -13.345 6.161 1.00 88.19 312 LEU A C 1
ATOM 2408 O O . LEU A 1 312 ? 2.373 -12.944 6.719 1.00 88.19 312 LEU A O 1
ATOM 2412 N N . GLU A 1 313 ? 4.360 -13.981 6.822 1.00 91.56 313 GLU A N 1
ATOM 2413 C CA . GLU A 1 313 ? 4.313 -14.273 8.255 1.00 91.56 313 GLU A CA 1
ATOM 2414 C C . GLU A 1 313 ? 4.538 -13.049 9.161 1.00 91.56 313 GLU A C 1
ATOM 2416 O O . GLU A 1 313 ? 4.144 -13.087 10.323 1.00 91.56 313 GLU A O 1
ATOM 2421 N N . ASP A 1 314 ? 5.103 -11.952 8.649 1.00 94.50 314 ASP A N 1
ATOM 2422 C CA . ASP A 1 314 ? 5.500 -10.804 9.470 1.00 94.50 314 ASP A CA 1
ATOM 2423 C C . ASP A 1 314 ? 4.282 -10.081 10.060 1.00 94.50 314 ASP A C 1
ATOM 2425 O O . ASP A 1 314 ? 3.294 -9.835 9.363 1.00 94.50 314 ASP A O 1
ATOM 2429 N N . GLN A 1 315 ? 4.342 -9.683 11.336 1.00 96.81 315 GLN A N 1
ATOM 2430 C CA . GLN A 1 315 ? 3.250 -8.925 11.960 1.00 96.81 315 GLN A CA 1
ATOM 2431 C C . GLN A 1 315 ? 3.008 -7.578 11.261 1.00 96.81 315 GLN A C 1
ATOM 2433 O O . GLN A 1 315 ? 1.874 -7.113 11.219 1.00 96.81 315 GLN A O 1
ATOM 2438 N N . ILE A 1 316 ? 4.051 -6.970 10.689 1.00 97.25 316 ILE A N 1
ATOM 2439 C CA . ILE A 1 316 ? 3.965 -5.751 9.880 1.00 97.25 316 ILE A CA 1
ATOM 2440 C C . ILE A 1 316 ? 4.325 -6.098 8.435 1.00 97.25 316 ILE A C 1
ATOM 2442 O O . ILE A 1 316 ? 5.454 -6.503 8.151 1.00 97.25 316 ILE A O 1
ATOM 2446 N N . PHE A 1 317 ? 3.381 -5.888 7.523 1.00 95.75 317 PHE A N 1
ATOM 2447 C CA . PHE A 1 317 ? 3.563 -6.082 6.090 1.00 95.75 317 PHE A CA 1
ATOM 2448 C C . PHE A 1 317 ? 3.432 -4.741 5.360 1.00 95.75 317 PHE A C 1
ATOM 2450 O O . PHE A 1 317 ? 2.367 -4.125 5.380 1.00 95.75 317 PHE A O 1
ATOM 2457 N N . ALA A 1 318 ? 4.507 -4.288 4.723 1.00 92.44 318 ALA A N 1
ATOM 2458 C CA . ALA A 1 318 ? 4.484 -3.164 3.797 1.00 92.44 318 ALA A CA 1
ATOM 2459 C C . ALA A 1 318 ? 4.368 -3.694 2.361 1.00 92.44 318 ALA A C 1
ATOM 2461 O O . ALA A 1 318 ? 5.084 -4.631 2.007 1.00 92.44 318 ALA A O 1
ATOM 2462 N N . PHE A 1 319 ? 3.430 -3.132 1.597 1.00 84.94 319 PHE A N 1
ATOM 2463 C CA . PHE A 1 319 ? 3.221 -3.413 0.173 1.00 84.94 319 PHE A CA 1
ATOM 2464 C C . PHE A 1 319 ? 4.159 -2.618 -0.723 1.00 84.94 319 PHE A C 1
ATOM 2466 O O . PHE A 1 319 ? 4.467 -1.463 -0.342 1.00 84.94 319 PHE A O 1
#

Sequence (319 aa):
MYQELTLAEVAKHNTKDIYIVIRNKVYNVTSFVDDHPGSADILIDIAGQDCTEAYDDAGHSDEAHEILPELEIGKLSAADAITKASLVPQVVSNVTKPVHEAIGNVLKPNVFQESELQEKTEVSHNVTIYRFKLPPEDSILSLPIGQHISGLITQHLAGLEIGDYIRVRGPKGAFTYTQNMVRHFGMIAGGTGLTPMLQIIRTIVRGRPDGDKTEVDFIFANVNEKDILLRQELEQIAKDNSGIRIHHVLNNPPEGWTGGVGFVNADMISKWLPAPADDIKILLCGPPPMISAMKNITESLGYQKARSVSKLEDQIFAF

InterPro domains:
  IPR001199 Cytochrome b5-like heme/steroid binding domain [PF00173] (6-76)
  IPR001199 Cytochrome b5-like heme/steroid binding domain [PR00363] (26-36)
  IPR001199 Cytochrome b5-like heme/steroid binding domain [PR00363] (36-50)
  IPR001199 Cytochrome b5-like heme/steroid binding domain [PR00363] (51-58)
  IPR001199 Cytochrome b5-like heme/steroid binding domain [PR00363] (64-76)
  IPR001199 Cytochrome b5-like heme/steroid binding domain [PS50255] (2-77)
  IPR001199 Cytochrome b5-like heme/steroid binding domain [SM01117] (5-77)
  IPR001433 Oxidoreductase FAD/NAD(P)-binding [PF00175] (187-295)
  IPR001834 NADH:cytochrome b5 reductase-like [PTHR19370] (151-308)
  IPR008333 Flavoprotein pyridine nucleotide cytochrome reductase-like, FAD-binding domain [PF00970] (116-149)
  IPR017938 Riboflavin synthase-like beta-barrel [SSF63380] (105-179)
  IPR036400 Cytochrome b5-like heme/steroid binding domain superfamily [G3DSA:3.10.120.10] (1-82)
  IPR036400 Cytochrome b5-like heme/steroid binding domain superfamily [SSF55856] (2-81)
  IPR039261 Ferredoxin-NADP reductase (FNR), nucleotide-binding domain [G3DSA:3.40.50.80] (166-309)
  IPR039261 Ferredoxin-NADP reductase (FNR), nucleotide-binding domain [SSF52343] (166-307)

Nearest PDB structures (foldseek):
  2eix-assembly1_B  TM=9.210E-01  e=3.806E-22  Physarum polycephalum
  6mv1-assembly1_A  TM=8.221E-01  e=2.658E-13  Homo sapiens
  5ogx-assembly1_A  TM=7.830E-01  e=6.082E-09  Amycolatopsis methanolica 239
  2rc6-assembly2_B  TM=7.254E-01  e=3.090E-06  Leptospira interrogans
  2rc5-assembly3_C  TM=6.212E-01  e=2.063E-06  Leptospira interrogans